Protein AF-A0A0X3P215-F1 (afdb_monomer_lite)

Sequence (211 aa):
NETCYVKKIEVGRPCSITKFSTGLVTEIKLFSVTDHKMLMQRDYSTFFAPDCVFPKPSGGGSVPEVSLPLSRFLKGLNEVNITFAANIDPSDYLLLLQTDHDTICEWDNTGLLYGNKQFCQLKFRKNNTEAWFKGHFEKGDKPRNNYKWLTTDDQLTSVSVDWMQTGNAPEDDICSRNVLEYVISPGKSKSGRLGSISAAFMLLFVLFPFC

Radius of gyration: 18.86 Å; chains: 1; bounding box: 48×56×43 Å

Secondary structure (DSSP, 8-state):
---EEETTEEEEEEEEEEEETTEEEEEEEES-STT-SEEEETTEEEE--GGG-PPPPPTT-B-GGGG--SEEE-TT--EEEEEEEEE-BTTB-EEEEE-SS-EEEEEETTEEEES-TTTS-EEEETTTTEEEEEEEEE--SSSEEEEEEEETT--EEEEEEESS--S--TTHHHHHHHHHHHHS-SS------------------------

Foldseek 3Di:
DCFDDDVNHTFFPNFDWDDDPQGIFTATQGPDLVVDQWDDDPLDIDGSQALNNHDDADQFAWDLLQQPPLEAEAAPDFKDKGKTKTFYDLVWKWKFKDKPPDTAWIATSVGTPDHDPVQRDWDADDVRRMTMHIGMDGHDPDQKIKIWMAMPVRHIRIRIYGHRGDDHRPCCVRNVVVVVVVVPDDDDDDDDDDDDDPPSPSPRRPPDDDD

Structure (mmCIF, N/CA/C/O backbone):
data_AF-A0A0X3P215-F1
#
_entry.id   AF-A0A0X3P215-F1
#
loop_
_atom_site.group_PDB
_atom_site.id
_atom_site.type_symbol
_atom_site.label_atom_id
_atom_site.label_alt_id
_atom_site.label_comp_id
_atom_site.label_asym_id
_atom_site.label_entity_id
_atom_site.label_seq_id
_atom_site.pdbx_PDB_ins_code
_atom_site.Cartn_x
_atom_site.Cartn_y
_atom_site.Cartn_z
_atom_site.occupancy
_atom_site.B_iso_or_equiv
_atom_site.auth_seq_id
_atom_site.auth_comp_id
_atom_site.auth_asym_id
_atom_site.auth_atom_id
_atom_site.pdbx_PDB_model_num
ATOM 1 N N . ASN A 1 1 ? -27.317 -10.934 -13.899 1.00 56.84 1 ASN A N 1
ATOM 2 C CA . ASN A 1 1 ? -26.326 -12.023 -13.992 1.00 56.84 1 ASN A CA 1
ATOM 3 C C . ASN A 1 1 ? -25.183 -11.721 -13.054 1.00 56.84 1 ASN A C 1
ATOM 5 O O . ASN A 1 1 ? -24.468 -10.758 -13.287 1.00 56.84 1 ASN A O 1
ATOM 9 N N . GLU A 1 2 ? -25.087 -12.497 -11.976 1.00 81.25 2 GLU A N 1
ATOM 10 C CA . GLU A 1 2 ? -24.109 -12.400 -10.880 1.00 81.25 2 GLU A CA 1
ATOM 11 C C . GLU A 1 2 ? -22.705 -12.816 -11.344 1.00 81.25 2 GLU A C 1
ATOM 13 O O . GLU A 1 2 ? -22.105 -13.754 -10.825 1.00 81.25 2 GLU A O 1
ATOM 18 N N . THR A 1 3 ? -22.201 -12.165 -12.387 1.00 82.69 3 THR A N 1
ATOM 19 C CA . THR A 1 3 ? -20.981 -12.562 -13.083 1.00 82.69 3 THR A CA 1
ATOM 20 C C . THR A 1 3 ? -19.960 -11.446 -13.053 1.00 82.69 3 THR A C 1
ATOM 22 O O . THR A 1 3 ? -20.236 -10.340 -13.514 1.00 82.69 3 THR A O 1
ATOM 25 N N . CYS A 1 4 ? -18.775 -11.754 -12.536 1.00 80.19 4 CYS A N 1
ATOM 26 C CA . CYS A 1 4 ? -17.640 -10.844 -12.524 1.00 80.19 4 CYS A CA 1
ATOM 27 C C . CYS A 1 4 ? -16.816 -11.031 -13.804 1.00 80.19 4 CYS A C 1
ATOM 29 O O . CYS A 1 4 ? -16.566 -12.161 -14.234 1.00 80.19 4 CYS A O 1
ATOM 31 N N . TYR A 1 5 ? -16.351 -9.919 -14.378 1.00 81.50 5 TYR A N 1
ATOM 32 C CA . TYR A 1 5 ? -15.499 -9.915 -15.564 1.00 81.50 5 TYR A CA 1
ATOM 33 C C . TYR A 1 5 ? -14.250 -9.061 -15.343 1.00 81.50 5 TYR A C 1
ATOM 35 O O . TYR A 1 5 ? -14.338 -7.959 -14.808 1.00 81.50 5 TYR A O 1
ATOM 43 N N . VAL A 1 6 ? -13.107 -9.522 -15.846 1.00 74.06 6 VAL A N 1
ATOM 44 C CA . VAL A 1 6 ? -11.863 -8.747 -15.947 1.00 74.06 6 VAL A CA 1
ATOM 45 C C . VAL A 1 6 ? -11.496 -8.650 -17.420 1.00 74.06 6 VAL A C 1
ATOM 47 O O . VAL A 1 6 ? -11.348 -9.666 -18.089 1.00 74.06 6 VAL A O 1
ATOM 50 N N . LYS A 1 7 ? -11.385 -7.431 -17.964 1.00 76.38 7 LYS A N 1
ATOM 51 C CA . LYS A 1 7 ? -11.101 -7.203 -19.399 1.00 76.38 7 LYS A CA 1
ATOM 52 C C . LYS A 1 7 ? -12.021 -8.019 -20.334 1.00 76.38 7 LYS A C 1
ATOM 54 O O . LYS A 1 7 ? -11.575 -8.540 -21.349 1.00 76.38 7 LYS A O 1
ATOM 59 N N . LYS A 1 8 ? -13.315 -8.103 -19.988 1.00 78.56 8 LYS A N 1
ATOM 60 C CA . LYS A 1 8 ? -14.365 -8.889 -20.682 1.00 78.56 8 LYS A CA 1
ATOM 61 C C . LYS A 1 8 ? -14.226 -10.417 -20.582 1.00 78.56 8 LYS A C 1
ATOM 63 O O . LYS A 1 8 ? -15.030 -11.124 -21.179 1.00 78.56 8 LYS A O 1
ATOM 68 N N . ILE A 1 9 ? -13.264 -10.927 -19.819 1.00 81.94 9 ILE A N 1
ATOM 69 C CA . ILE A 1 9 ? -13.127 -12.352 -19.508 1.00 81.94 9 ILE A CA 1
ATOM 70 C C . ILE A 1 9 ? -13.908 -12.632 -18.233 1.00 81.94 9 ILE A C 1
ATOM 72 O O . ILE A 1 9 ? -13.745 -11.922 -17.243 1.00 81.94 9 ILE A O 1
ATOM 76 N N . GLU A 1 10 ? -14.770 -13.640 -18.262 1.00 85.69 10 GLU A N 1
ATOM 77 C CA . GLU A 1 10 ? -15.495 -14.083 -17.077 1.00 85.69 10 GLU A CA 1
ATOM 78 C C . GLU A 1 10 ? -14.534 -14.721 -16.070 1.00 85.69 10 GLU A C 1
ATOM 80 O O . GLU A 1 10 ? -13.785 -15.628 -16.426 1.00 85.69 10 GLU A O 1
ATOM 85 N N . VAL A 1 11 ? -14.570 -14.261 -14.818 1.00 81.25 11 VAL A N 1
ATOM 86 C CA . VAL A 1 11 ? -13.650 -14.738 -13.770 1.00 81.25 11 VAL A CA 1
ATOM 87 C C . VAL A 1 11 ? -14.346 -15.470 -12.625 1.00 81.25 11 VAL A C 1
ATOM 89 O O . VAL A 1 11 ? -13.685 -16.205 -11.894 1.00 81.25 11 VAL A O 1
ATOM 92 N N . GLY A 1 12 ? -15.661 -15.307 -12.443 1.00 82.12 12 GLY A N 1
ATOM 93 C CA . GLY A 1 12 ? -16.355 -15.962 -11.333 1.00 82.12 12 GLY A CA 1
ATOM 94 C C . GLY A 1 12 ? -17.834 -15.620 -11.149 1.00 82.12 12 GLY A C 1
ATOM 95 O O . GLY A 1 12 ? -18.327 -14.625 -11.696 1.00 82.12 12 GLY A O 1
ATOM 96 N N . ARG A 1 13 ? -18.519 -16.465 -10.355 1.00 85.50 13 ARG A N 1
ATOM 97 C CA . ARG A 1 13 ? -19.939 -16.370 -9.944 1.00 85.50 13 ARG A CA 1
ATOM 98 C C . ARG A 1 13 ? -20.211 -17.107 -8.610 1.00 85.50 13 ARG A C 1
ATOM 100 O O . ARG A 1 13 ? -19.713 -18.226 -8.471 1.00 85.50 13 ARG A O 1
ATOM 107 N N . PRO A 1 14 ? -21.065 -16.589 -7.701 1.00 84.56 14 PRO A N 1
ATOM 108 C CA . PRO A 1 14 ? -21.744 -15.300 -7.796 1.00 84.56 14 PRO A CA 1
ATOM 109 C C . PRO A 1 14 ? -20.750 -14.147 -7.635 1.00 84.56 14 PRO A C 1
A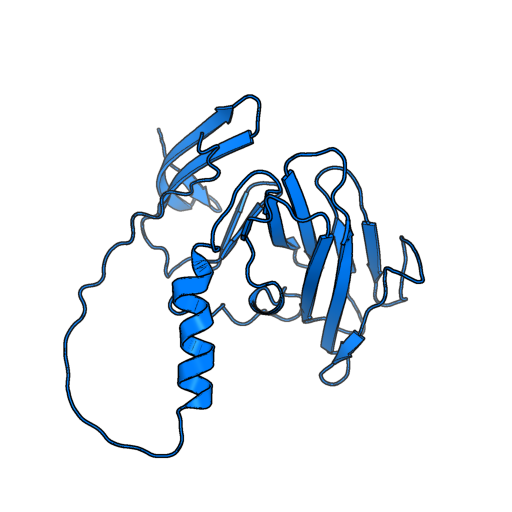TOM 111 O O . PRO A 1 14 ? -19.649 -14.324 -7.118 1.00 84.56 14 PRO A O 1
ATOM 114 N N . CYS A 1 15 ? -21.140 -12.990 -8.150 1.00 82.06 15 CYS A N 1
ATOM 115 C CA . CYS A 1 15 ? -20.440 -11.718 -8.055 1.00 82.06 15 CYS A CA 1
ATOM 116 C C . CYS A 1 15 ? -21.437 -10.733 -7.450 1.00 82.06 15 CYS A C 1
ATOM 118 O O . CYS A 1 15 ? -22.313 -10.224 -8.156 1.00 82.06 15 CYS A O 1
ATOM 120 N N . SER A 1 16 ? -21.363 -10.545 -6.136 1.00 82.25 16 SER A N 1
ATOM 121 C CA . SER A 1 16 ? -22.275 -9.688 -5.386 1.00 82.25 16 SER A CA 1
ATOM 122 C C . SER A 1 16 ? -21.483 -8.590 -4.684 1.00 82.25 16 SER A C 1
ATOM 124 O O . SER A 1 16 ? -20.393 -8.807 -4.160 1.00 82.25 16 SER A O 1
ATOM 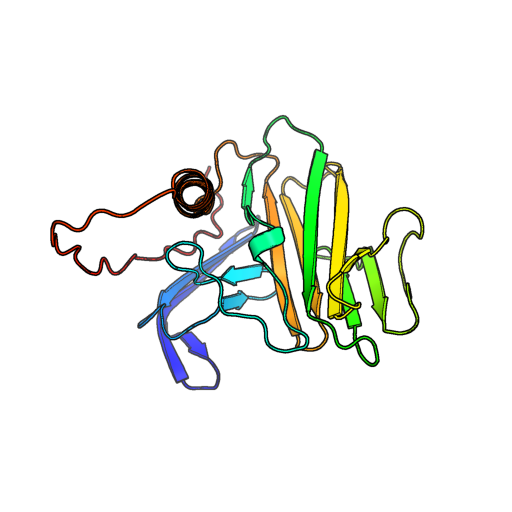126 N N . ILE A 1 17 ? -22.007 -7.368 -4.725 1.00 76.31 17 ILE A N 1
ATOM 127 C CA . ILE A 1 17 ? -21.430 -6.230 -4.015 1.00 76.31 17 ILE A CA 1
ATOM 128 C C . ILE A 1 17 ? -22.535 -5.645 -3.152 1.00 76.31 17 ILE A C 1
ATOM 130 O O . ILE A 1 17 ? -23.466 -5.021 -3.663 1.00 76.31 17 ILE A O 1
ATOM 134 N N . THR A 1 18 ? -22.418 -5.834 -1.844 1.00 79.25 18 THR A N 1
ATOM 135 C CA . THR A 1 18 ? -23.389 -5.342 -0.871 1.00 79.25 18 THR A CA 1
ATOM 136 C C . THR A 1 18 ? -22.802 -4.157 -0.122 1.00 79.25 18 THR A C 1
ATOM 138 O O . THR A 1 18 ? -21.729 -4.248 0.471 1.00 79.25 18 THR A O 1
ATOM 141 N N . LYS A 1 19 ? -23.497 -3.018 -0.160 1.00 70.31 19 LYS A N 1
ATOM 142 C CA . LYS A 1 19 ? -23.119 -1.821 0.599 1.00 70.31 19 LYS A CA 1
ATOM 143 C C . LYS A 1 19 ? -23.807 -1.829 1.957 1.00 70.31 19 LYS A C 1
ATOM 145 O O . LYS A 1 19 ? -25.014 -2.038 2.031 1.00 70.31 19 LYS A O 1
ATOM 150 N N . PHE A 1 20 ? -23.050 -1.512 2.996 1.00 70.69 20 PHE A N 1
ATOM 151 C CA . PHE A 1 20 ? -23.537 -1.293 4.352 1.00 70.69 20 PHE A CA 1
ATOM 152 C C . PHE A 1 20 ? -23.141 0.111 4.814 1.00 70.69 20 PHE A C 1
ATOM 154 O O . PHE A 1 20 ? -22.313 0.773 4.190 1.00 70.69 20 PHE A O 1
ATOM 161 N N . SER A 1 21 ? -23.712 0.578 5.924 1.00 59.31 21 SER A N 1
ATOM 162 C CA . SER A 1 21 ? -23.383 1.893 6.496 1.00 59.31 21 SER A CA 1
ATOM 163 C C . SER A 1 21 ? -21.902 2.040 6.870 1.00 59.31 21 SER A C 1
ATOM 165 O O . SER A 1 21 ? -21.388 3.152 6.900 1.00 59.31 21 SER A O 1
ATOM 167 N N . THR A 1 22 ? -21.214 0.926 7.132 1.00 57.69 22 THR A N 1
ATOM 168 C CA . THR A 1 22 ? -19.823 0.882 7.604 1.00 57.69 22 THR A CA 1
ATOM 169 C C . THR A 1 22 ? -18.832 0.340 6.573 1.00 57.69 22 THR A C 1
ATOM 171 O O . THR A 1 22 ? -17.655 0.181 6.897 1.00 57.69 22 THR A O 1
ATOM 174 N N . GLY A 1 23 ? -19.274 0.030 5.348 1.00 62.16 23 GLY A N 1
ATOM 175 C CA . GLY A 1 23 ? -18.383 -0.528 4.333 1.00 62.16 23 GLY A CA 1
ATOM 176 C C . GLY A 1 23 ? -19.084 -1.215 3.166 1.00 62.16 23 GLY A C 1
ATOM 177 O O . GLY A 1 23 ? -20.253 -0.974 2.864 1.00 62.16 23 GLY A O 1
ATOM 178 N N . LEU A 1 24 ? -18.338 -2.074 2.480 1.00 66.69 24 LEU A N 1
ATOM 179 C CA . LEU A 1 24 ? -18.773 -2.768 1.275 1.00 66.69 24 LEU A CA 1
ATOM 180 C C . LEU A 1 24 ? -18.276 -4.209 1.338 1.00 66.69 24 LEU A C 1
ATOM 182 O O . LEU A 1 24 ? -17.078 -4.421 1.442 1.00 66.69 24 LEU A O 1
ATOM 186 N N . VAL A 1 25 ? -19.181 -5.180 1.246 1.00 71.00 25 VAL A N 1
ATOM 187 C CA . VAL A 1 25 ? -18.841 -6.600 1.105 1.00 71.00 25 VAL A CA 1
ATOM 188 C C . VAL A 1 25 ? -18.857 -6.939 -0.375 1.00 71.00 25 VAL A C 1
ATOM 190 O O . VAL A 1 25 ? -19.857 -6.695 -1.050 1.00 71.00 25 VAL A O 1
ATOM 193 N N . THR A 1 26 ? -17.755 -7.487 -0.881 1.00 72.19 26 THR A N 1
ATOM 194 C CA . THR A 1 26 ? -17.697 -8.055 -2.233 1.00 72.19 26 THR A CA 1
ATOM 195 C C . THR A 1 26 ? -17.604 -9.563 -2.104 1.00 72.19 26 THR A C 1
ATOM 197 O O . THR A 1 26 ? -16.601 -10.069 -1.621 1.00 72.19 26 THR A O 1
ATOM 200 N N . GLU A 1 27 ? -18.624 -10.281 -2.546 1.00 76.81 27 GLU A N 1
ATOM 201 C CA . GLU A 1 27 ? -18.593 -11.733 -2.632 1.00 76.81 27 GLU A CA 1
ATOM 202 C C . GLU A 1 27 ? -18.304 -12.130 -4.077 1.00 76.81 27 GLU A C 1
ATOM 204 O O . GLU A 1 27 ? -19.057 -11.802 -4.997 1.00 76.81 27 GLU A O 1
ATOM 209 N N . ILE A 1 28 ? -17.192 -12.830 -4.280 1.00 77.81 28 ILE A N 1
ATOM 210 C CA . ILE A 1 28 ? -16.828 -13.391 -5.573 1.00 77.81 28 ILE A CA 1
ATOM 211 C C . ILE A 1 28 ? -16.314 -14.809 -5.380 1.00 77.81 28 ILE A C 1
ATOM 213 O O . ILE A 1 28 ? -15.350 -15.041 -4.655 1.00 77.81 28 ILE A O 1
ATOM 217 N N . LYS A 1 29 ? -16.917 -15.767 -6.083 1.00 82.06 29 LYS A N 1
ATOM 218 C CA . LYS A 1 29 ? -16.331 -17.101 -6.234 1.00 82.06 29 LYS A CA 1
ATOM 219 C C . LYS A 1 29 ? -15.616 -17.180 -7.576 1.00 82.06 29 LYS A C 1
ATOM 221 O O . LYS A 1 29 ? -16.249 -17.343 -8.620 1.00 82.06 29 LYS A O 1
ATOM 226 N N . LEU A 1 30 ? -14.295 -17.033 -7.528 1.00 79.38 30 LEU A N 1
ATOM 227 C CA . LEU A 1 30 ? -13.423 -17.154 -8.693 1.00 79.38 30 LEU A CA 1
ATOM 228 C C . LEU A 1 30 ? -13.415 -18.591 -9.224 1.00 79.38 30 LEU A C 1
ATOM 230 O O . LEU A 1 30 ? -13.445 -19.548 -8.450 1.00 79.38 30 LEU A O 1
ATOM 234 N N . PHE A 1 31 ? -13.348 -18.741 -10.546 1.00 80.06 31 PHE A N 1
ATOM 235 C CA . PHE A 1 31 ? -13.193 -20.051 -11.184 1.00 80.06 31 PHE A CA 1
ATOM 236 C C . PHE A 1 31 ? -11.807 -20.651 -10.954 1.00 80.06 31 PHE A C 1
ATOM 238 O O . PHE A 1 31 ? -11.678 -21.866 -10.828 1.00 80.06 31 PHE A O 1
ATOM 245 N N . SER A 1 32 ? -10.787 -19.798 -10.870 1.00 77.62 32 SER A N 1
ATOM 246 C CA . SER A 1 32 ? -9.406 -20.176 -10.596 1.00 77.62 32 SER A CA 1
ATOM 247 C C . SER A 1 32 ? -8.713 -19.033 -9.866 1.00 77.62 32 SER A C 1
ATOM 249 O O . SER A 1 32 ? -8.747 -17.894 -10.319 1.00 77.62 32 SER A O 1
ATOM 251 N N . VAL A 1 33 ? -8.098 -19.321 -8.721 1.00 70.94 33 VAL A N 1
ATOM 252 C CA . VAL A 1 33 ? -7.287 -18.337 -7.983 1.00 70.94 33 VAL A CA 1
ATOM 253 C C . VAL A 1 33 ? -5.837 -18.320 -8.461 1.00 70.94 33 VAL A C 1
ATOM 255 O O . VAL A 1 33 ? -5.165 -17.307 -8.324 1.00 70.94 33 VAL A O 1
ATOM 258 N N . THR A 1 34 ? -5.358 -19.414 -9.060 1.00 70.75 34 THR A N 1
ATOM 259 C CA . THR A 1 34 ? -3.968 -19.553 -9.526 1.00 70.75 34 THR A CA 1
ATOM 260 C C . THR A 1 34 ? -3.684 -18.763 -10.798 1.00 70.75 34 THR A C 1
ATOM 262 O O . THR A 1 34 ? -2.535 -18.421 -11.060 1.00 70.75 34 THR A O 1
ATOM 265 N N . ASP A 1 35 ? -4.721 -18.433 -11.569 1.00 72.12 35 ASP A N 1
ATOM 266 C CA . ASP A 1 35 ? -4.596 -17.647 -12.804 1.00 72.12 35 ASP A CA 1
ATOM 267 C C . ASP A 1 35 ? -4.619 -16.132 -12.543 1.00 72.12 35 ASP A C 1
ATOM 269 O O . ASP A 1 35 ? -4.603 -15.313 -13.469 1.00 72.12 35 ASP A O 1
ATOM 273 N N . HIS A 1 36 ? -4.679 -15.733 -11.272 1.00 75.38 36 HIS A N 1
ATOM 274 C CA . HIS A 1 36 ? -4.833 -14.352 -10.850 1.00 75.38 36 HIS A CA 1
ATOM 275 C C . HIS A 1 36 ? -3.774 -13.989 -9.812 1.00 75.38 36 HIS A C 1
ATOM 277 O O . HIS A 1 36 ? -3.491 -14.746 -8.895 1.00 75.38 36 HIS A O 1
ATOM 283 N N . LYS A 1 37 ? -3.176 -12.802 -9.955 1.00 78.31 37 LYS A N 1
ATOM 284 C CA . LYS A 1 37 ? -2.166 -12.296 -9.008 1.00 78.31 37 LYS A CA 1
ATOM 285 C C . LYS A 1 37 ? -2.807 -11.578 -7.827 1.00 78.31 37 LYS A C 1
ATOM 287 O O . LYS A 1 37 ? -2.417 -11.768 -6.679 1.00 78.31 37 LYS A O 1
ATOM 292 N N . MET A 1 38 ? -3.788 -10.733 -8.129 1.00 80.75 38 MET A N 1
ATOM 293 C CA . MET A 1 38 ? -4.502 -9.938 -7.145 1.00 80.75 38 MET A CA 1
ATOM 294 C C . MET A 1 38 ? -5.914 -9.615 -7.626 1.00 80.75 38 MET A C 1
ATOM 296 O O . MET A 1 38 ? -6.169 -9.529 -8.830 1.00 80.75 38 MET A O 1
ATOM 300 N N . LEU A 1 39 ? -6.802 -9.386 -6.670 1.00 79.69 39 LEU A N 1
ATOM 301 C CA . LEU A 1 39 ? -8.047 -8.663 -6.849 1.00 79.69 39 LEU A CA 1
ATOM 302 C C . LEU A 1 39 ? -7.826 -7.231 -6.368 1.00 79.69 39 LEU A C 1
ATOM 304 O O . LEU A 1 39 ? -7.444 -7.015 -5.221 1.00 79.69 39 LEU A O 1
ATOM 308 N N . MET A 1 40 ? -8.079 -6.261 -7.238 1.00 78.06 40 MET A N 1
ATOM 309 C CA . MET A 1 40 ? -8.063 -4.848 -6.880 1.00 78.06 40 MET A CA 1
ATOM 310 C C . MET A 1 40 ? -9.487 -4.313 -6.970 1.00 78.06 40 MET A C 1
ATOM 312 O O . MET A 1 40 ? -10.115 -4.395 -8.026 1.00 78.06 40 MET A O 1
ATOM 316 N N . GLN A 1 41 ? -9.998 -3.783 -5.863 1.00 76.06 41 GLN A N 1
ATOM 317 C CA . GLN A 1 41 ? -11.345 -3.239 -5.767 1.00 76.06 41 GLN A CA 1
ATOM 318 C C . GLN A 1 41 ? -11.298 -1.883 -5.066 1.00 76.06 41 GLN A C 1
ATOM 320 O O . GLN A 1 41 ? -11.246 -1.805 -3.839 1.00 76.06 41 GLN A O 1
ATOM 325 N N . ARG A 1 42 ? -11.374 -0.808 -5.862 1.00 77.50 42 ARG A N 1
ATOM 326 C CA . ARG A 1 42 ? -11.244 0.584 -5.399 1.00 77.50 42 ARG A CA 1
ATOM 327 C C . ARG A 1 42 ? -9.979 0.775 -4.556 1.00 77.50 42 ARG A C 1
ATOM 329 O O . ARG A 1 42 ? -8.885 0.753 -5.097 1.00 77.50 42 ARG A O 1
ATOM 336 N N . ASP A 1 43 ? -10.157 0.935 -3.251 1.00 78.62 43 ASP A N 1
ATOM 337 C CA . ASP A 1 43 ? -9.125 1.259 -2.274 1.00 78.62 43 ASP A CA 1
ATOM 338 C C . ASP A 1 43 ? -8.466 0.016 -1.662 1.00 78.62 43 ASP A C 1
ATOM 340 O O . ASP A 1 43 ? -7.530 0.137 -0.872 1.00 78.62 43 ASP A O 1
ATOM 344 N N . TYR A 1 44 ? -8.939 -1.178 -2.023 1.00 83.50 44 TYR A N 1
ATOM 345 C CA . TYR A 1 44 ? -8.491 -2.440 -1.453 1.00 83.50 44 TYR A CA 1
ATOM 346 C C . TYR A 1 44 ? -7.800 -3.310 -2.496 1.00 83.50 44 TYR A C 1
ATOM 348 O O . TYR A 1 44 ? -8.226 -3.422 -3.648 1.00 83.50 44 TYR A O 1
ATOM 356 N N . SER A 1 45 ? -6.757 -3.985 -2.039 1.00 86.50 45 SER A N 1
ATOM 357 C CA . SER A 1 45 ? -6.045 -5.034 -2.753 1.00 86.50 45 SER A CA 1
ATOM 358 C C . SER A 1 45 ? -6.163 -6.338 -1.974 1.00 86.50 45 SER A C 1
ATOM 360 O O . SER A 1 45 ? -6.127 -6.360 -0.743 1.00 86.50 45 SER A O 1
ATOM 362 N N . THR A 1 46 ? -6.297 -7.449 -2.684 1.00 83.56 46 THR A N 1
ATOM 363 C CA . THR A 1 46 ? -6.065 -8.766 -2.106 1.00 83.56 46 THR A CA 1
ATOM 364 C C . THR A 1 46 ? -5.232 -9.609 -3.034 1.00 83.56 46 THR A C 1
ATOM 366 O O . THR A 1 46 ? -5.575 -9.806 -4.196 1.00 83.56 46 THR A O 1
ATOM 369 N N . PHE A 1 47 ? -4.143 -10.131 -2.491 1.00 83.75 47 PHE A N 1
ATOM 370 C CA . PHE A 1 47 ? -3.196 -10.954 -3.214 1.00 83.75 47 PHE A CA 1
ATOM 371 C C . PHE A 1 47 ? -3.578 -12.426 -3.109 1.00 83.75 47 PHE A C 1
ATOM 373 O O . PHE A 1 47 ? -3.895 -12.927 -2.030 1.00 83.75 47 PHE A O 1
ATOM 380 N N . PHE A 1 48 ? -3.508 -13.128 -4.235 1.00 82.81 48 PHE A N 1
ATOM 381 C CA . PHE A 1 48 ? -3.625 -14.581 -4.274 1.00 82.81 48 PHE A CA 1
ATOM 382 C C . PHE A 1 48 ? -2.216 -15.168 -4.172 1.00 82.81 48 PHE A C 1
ATOM 384 O O . PHE A 1 48 ? -1.541 -15.380 -5.177 1.00 82.81 48 PHE A O 1
ATOM 391 N N . ALA A 1 49 ? -1.754 -15.367 -2.938 1.00 82.50 49 ALA A N 1
ATOM 392 C CA . ALA A 1 49 ? -0.406 -15.839 -2.627 1.00 82.50 49 ALA A CA 1
ATOM 393 C C . ALA A 1 49 ? -0.471 -17.189 -1.884 1.00 82.50 49 ALA A C 1
ATOM 395 O O . ALA A 1 49 ? -0.404 -17.211 -0.651 1.00 82.50 49 ALA A O 1
ATOM 396 N N . PRO A 1 50 ? -0.655 -18.321 -2.596 1.00 79.19 50 PRO A N 1
ATOM 397 C CA . PRO A 1 50 ? -0.603 -19.639 -1.968 1.00 79.19 50 PRO A CA 1
ATOM 398 C C . PRO A 1 50 ? 0.766 -19.843 -1.317 1.00 79.19 50 PRO A C 1
ATOM 400 O O . PRO A 1 50 ? 1.787 -19.414 -1.860 1.00 79.19 50 PRO A O 1
ATOM 403 N N . ASP A 1 51 ? 0.769 -20.435 -0.122 1.00 79.75 51 ASP A N 1
ATOM 404 C CA . ASP A 1 51 ? 1.966 -20.599 0.711 1.00 79.75 51 ASP A CA 1
ATOM 405 C C . ASP A 1 51 ? 2.747 -19.289 0.892 1.00 79.75 51 ASP A C 1
ATOM 407 O O . ASP A 1 51 ? 3.967 -19.294 1.005 1.00 79.75 51 ASP A O 1
ATOM 411 N N . CYS A 1 52 ? 2.059 -18.143 0.859 1.00 81.81 52 CYS A N 1
ATOM 412 C CA . CYS A 1 52 ? 2.638 -16.804 0.967 1.00 81.81 52 CYS A CA 1
ATOM 413 C C . CYS A 1 52 ? 3.793 -16.525 -0.000 1.00 81.81 52 CYS A C 1
ATOM 415 O O . CYS A 1 52 ? 4.676 -15.712 0.278 1.00 81.81 52 CYS A O 1
ATOM 417 N N . VAL A 1 53 ? 3.764 -17.181 -1.160 1.00 83.88 53 VAL A N 1
ATOM 418 C CA . VAL A 1 53 ? 4.640 -16.878 -2.284 1.00 83.88 53 VAL A CA 1
ATOM 419 C C . VAL A 1 53 ? 3.913 -15.889 -3.177 1.00 83.88 53 VAL A C 1
ATOM 421 O O . VAL A 1 53 ? 2.980 -16.239 -3.902 1.00 83.88 53 VAL A O 1
ATOM 424 N N . PHE A 1 54 ? 4.340 -14.635 -3.125 1.00 83.50 54 PHE A N 1
ATOM 425 C CA . PHE A 1 54 ? 3.760 -13.599 -3.961 1.00 83.50 54 PHE A CA 1
ATOM 426 C C . PHE A 1 54 ? 4.420 -13.621 -5.343 1.00 83.50 54 PHE A C 1
ATOM 428 O O . PHE A 1 54 ? 5.601 -13.964 -5.493 1.00 83.50 54 PHE A O 1
ATOM 435 N N . PRO A 1 55 ? 3.660 -13.289 -6.396 1.00 73.44 55 PRO A N 1
ATOM 436 C CA . PRO A 1 55 ? 4.213 -13.205 -7.734 1.00 73.44 55 PRO A CA 1
ATOM 437 C C . PRO A 1 55 ? 5.302 -12.133 -7.764 1.00 73.44 55 PRO A C 1
ATOM 439 O O . PRO A 1 55 ? 5.081 -11.013 -7.310 1.00 73.44 55 PRO A O 1
ATOM 442 N N . LYS A 1 56 ? 6.462 -12.466 -8.346 1.00 72.44 56 LYS A N 1
ATOM 443 C CA . LYS A 1 56 ? 7.567 -11.509 -8.467 1.00 72.44 56 LYS A CA 1
ATOM 444 C C . LYS A 1 56 ? 7.068 -10.216 -9.125 1.00 72.44 56 LYS A C 1
ATOM 446 O O . LYS A 1 56 ? 6.452 -10.303 -10.199 1.00 72.44 56 LYS A O 1
ATOM 451 N N . PRO A 1 57 ? 7.349 -9.047 -8.531 1.00 68.38 57 PRO A N 1
ATOM 452 C CA . PRO A 1 57 ? 6.960 -7.788 -9.136 1.00 68.38 57 PRO A CA 1
ATOM 453 C C . PRO A 1 57 ? 7.736 -7.613 -10.445 1.00 68.38 57 PRO A C 1
ATOM 455 O O . PRO A 1 57 ? 8.933 -7.911 -10.509 1.00 68.38 57 PRO A O 1
ATOM 458 N N . SER A 1 58 ? 7.068 -7.139 -11.497 1.00 67.06 58 SER A N 1
ATOM 459 C CA . SER A 1 58 ? 7.758 -6.542 -12.647 1.00 67.06 58 SER A CA 1
ATOM 460 C C . SER A 1 58 ? 8.560 -5.313 -12.186 1.00 67.06 58 SER A C 1
ATOM 462 O O . SER A 1 58 ? 8.398 -4.857 -11.050 1.00 67.06 58 SER A O 1
ATOM 464 N N . GLY A 1 59 ? 9.446 -4.770 -13.030 1.00 66.00 59 GLY A N 1
ATOM 465 C CA . GLY A 1 59 ? 9.988 -3.429 -12.762 1.00 66.00 59 GLY A CA 1
ATOM 466 C C . GLY A 1 59 ? 8.821 -2.456 -12.566 1.00 66.00 59 GLY A C 1
ATOM 467 O O . GLY A 1 59 ? 7.873 -2.548 -13.334 1.00 66.00 59 GLY A O 1
ATOM 468 N N . GLY A 1 60 ? 8.842 -1.646 -11.501 1.00 72.62 60 GLY A N 1
ATOM 469 C CA . GLY A 1 60 ? 7.718 -0.778 -11.114 1.00 72.62 60 GLY A CA 1
ATOM 470 C C . GLY A 1 60 ? 6.679 -1.408 -10.170 1.00 72.62 60 GLY A C 1
ATOM 471 O O . GLY A 1 60 ? 5.787 -0.709 -9.690 1.00 72.62 60 GLY A O 1
ATOM 472 N N . GLY A 1 61 ? 6.763 -2.711 -9.871 1.00 84.06 61 GLY A N 1
ATOM 473 C CA . GLY A 1 61 ? 5.763 -3.416 -9.060 1.00 84.06 61 GLY A CA 1
ATOM 474 C C . GLY A 1 61 ? 5.923 -3.254 -7.543 1.00 84.06 61 GLY A C 1
ATOM 475 O O . GLY A 1 61 ? 7.031 -3.072 -7.028 1.00 84.06 61 GLY A O 1
ATOM 476 N N . SER A 1 62 ? 4.8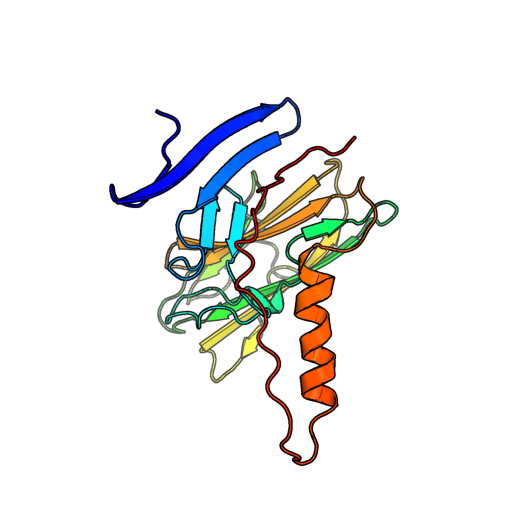13 -3.375 -6.808 1.00 88.81 62 SER A N 1
ATOM 477 C CA . SER A 1 62 ? 4.819 -3.360 -5.340 1.00 88.81 62 SER A CA 1
ATOM 478 C C . SER A 1 62 ? 5.373 -4.668 -4.753 1.00 88.81 62 SER A C 1
ATOM 480 O O . SER A 1 62 ? 5.305 -5.722 -5.382 1.00 88.81 62 SER A O 1
ATOM 482 N N . VAL A 1 63 ? 5.931 -4.604 -3.539 1.00 91.75 63 VAL A N 1
ATOM 483 C CA . VAL A 1 63 ? 6.452 -5.764 -2.786 1.00 91.75 63 VAL A CA 1
ATOM 484 C C . VAL A 1 63 ? 5.558 -5.992 -1.554 1.00 91.75 63 VAL A C 1
ATOM 486 O O . VAL A 1 63 ? 5.896 -5.555 -0.453 1.00 91.75 63 VAL A O 1
ATOM 489 N N . PRO A 1 64 ? 4.360 -6.580 -1.712 1.00 90.50 64 PRO A N 1
ATOM 490 C CA . PRO A 1 64 ? 3.372 -6.709 -0.634 1.00 90.50 64 PRO A CA 1
ATOM 491 C C . PRO A 1 64 ? 3.849 -7.540 0.566 1.00 90.50 64 PRO A C 1
ATOM 493 O O . PRO A 1 64 ? 3.366 -7.334 1.678 1.00 90.50 64 PRO A O 1
ATOM 496 N N . GLU A 1 65 ? 4.821 -8.435 0.379 1.00 91.12 65 GLU A N 1
ATOM 497 C CA . GLU A 1 65 ? 5.365 -9.306 1.428 1.00 91.12 65 GLU A CA 1
ATOM 498 C C . GLU A 1 65 ? 5.913 -8.515 2.612 1.00 91.12 65 GLU A C 1
ATOM 500 O O . GLU A 1 65 ? 5.815 -8.945 3.759 1.00 91.12 65 GLU A O 1
ATOM 505 N N . VAL A 1 66 ? 6.474 -7.332 2.349 1.00 92.31 66 VAL A N 1
ATOM 506 C CA . VAL A 1 66 ? 7.064 -6.489 3.397 1.00 92.31 66 VAL A CA 1
ATOM 507 C C . VAL A 1 66 ? 6.010 -5.796 4.260 1.00 92.31 66 VAL A C 1
ATOM 509 O O . VAL A 1 66 ? 6.334 -5.287 5.334 1.00 92.31 66 VAL A O 1
ATOM 512 N N . SER A 1 67 ? 4.767 -5.749 3.780 1.00 94.12 67 SER A N 1
ATOM 513 C CA . SER A 1 67 ? 3.638 -5.092 4.434 1.00 94.12 67 SER A CA 1
ATOM 514 C C . SER A 1 67 ? 2.822 -6.043 5.300 1.00 94.12 67 SER A C 1
ATOM 516 O O . SER A 1 67 ? 1.948 -5.573 6.034 1.00 94.12 67 SER A O 1
ATOM 518 N N . LEU A 1 68 ? 3.120 -7.346 5.252 1.00 92.31 68 LEU A N 1
ATOM 519 C CA . LEU A 1 68 ? 2.414 -8.358 6.025 1.00 92.31 68 LEU A CA 1
ATOM 520 C C . LEU A 1 68 ? 2.475 -8.081 7.544 1.00 92.31 68 LEU A C 1
ATOM 522 O O . LEU A 1 68 ? 3.514 -7.644 8.051 1.00 92.31 68 LEU A O 1
ATOM 526 N N . PRO A 1 69 ? 1.381 -8.350 8.278 1.00 92.88 69 PRO A N 1
ATOM 527 C CA . PRO A 1 69 ? 0.053 -8.677 7.753 1.00 92.88 69 PRO A CA 1
ATOM 528 C C . PRO A 1 69 ? -0.633 -7.454 7.109 1.00 92.88 69 PRO A C 1
ATOM 530 O O . PRO A 1 69 ? -0.497 -6.317 7.580 1.00 92.88 69 PRO A O 1
ATOM 533 N N . LEU A 1 70 ? -1.358 -7.697 6.013 1.00 91.81 70 LEU A N 1
ATOM 534 C CA . LEU A 1 70 ? -2.130 -6.705 5.260 1.00 91.81 70 LEU A CA 1
ATOM 535 C C . LEU A 1 70 ? -3.448 -6.351 5.960 1.00 91.81 70 LEU A C 1
ATOM 537 O O . LEU A 1 70 ? -3.950 -5.247 5.765 1.00 91.81 70 LEU A O 1
ATOM 541 N N . SER A 1 71 ? -3.988 -7.240 6.794 1.00 91.50 71 SER A N 1
ATOM 542 C CA . SER A 1 71 ? -5.097 -6.933 7.708 1.00 91.50 71 SER A CA 1
ATOM 543 C C . SER A 1 71 ? -4.613 -6.930 9.153 1.00 91.50 71 SER A C 1
ATOM 545 O O . SER A 1 71 ? -3.885 -7.822 9.564 1.00 91.50 71 SER A O 1
ATOM 547 N N . ARG A 1 72 ? -4.989 -5.928 9.951 1.00 93.25 72 ARG A N 1
ATOM 548 C CA . ARG A 1 72 ? -4.493 -5.775 11.329 1.00 93.25 72 ARG A CA 1
ATOM 549 C C . ARG A 1 72 ? -5.631 -5.473 12.284 1.00 93.25 72 ARG A C 1
ATOM 551 O O . ARG A 1 72 ? -6.342 -4.492 12.091 1.00 93.25 72 ARG A O 1
ATOM 558 N N . PHE A 1 73 ? -5.767 -6.284 13.327 1.00 94.12 73 PHE A N 1
ATOM 559 C CA . PHE A 1 73 ? -6.825 -6.166 14.330 1.00 94.12 73 PHE A CA 1
ATOM 560 C C . PHE A 1 73 ? -6.218 -5.712 15.658 1.00 94.12 73 PHE A C 1
ATOM 562 O O . PHE A 1 73 ? -5.572 -6.483 16.363 1.00 94.12 73 PHE A O 1
ATOM 569 N N . LEU A 1 74 ? -6.368 -4.425 15.966 1.00 95.00 74 LEU A N 1
ATOM 570 C CA . LEU A 1 74 ? -5.577 -3.726 16.981 1.00 95.00 74 LEU A CA 1
ATOM 571 C C . LEU A 1 74 ? -6.438 -3.156 18.117 1.00 95.00 74 LEU A C 1
ATOM 573 O O . LEU A 1 74 ? -6.108 -2.115 18.687 1.00 95.00 74 LEU A O 1
ATOM 577 N N . LYS A 1 75 ? -7.558 -3.806 18.462 1.00 94.56 75 LYS A N 1
ATOM 578 C CA . LYS A 1 75 ? -8.407 -3.367 19.581 1.00 94.56 75 LYS A CA 1
ATOM 579 C C . LYS A 1 75 ? -7.597 -3.196 20.867 1.00 94.56 75 LYS A C 1
ATOM 581 O O . LYS A 1 75 ? -6.965 -4.131 21.348 1.00 94.56 75 LYS A O 1
ATOM 586 N N . GLY A 1 76 ? -7.683 -1.999 21.445 1.00 93.94 76 GLY A N 1
ATOM 587 C CA . GLY A 1 76 ? -6.968 -1.620 22.669 1.00 93.94 76 GLY A CA 1
ATOM 588 C C . GLY A 1 76 ? -5.584 -1.007 22.434 1.00 93.94 76 GLY A C 1
ATOM 589 O O . GLY A 1 76 ? -4.989 -0.513 23.387 1.00 93.94 76 GLY A O 1
ATOM 590 N N . LEU A 1 77 ? -5.095 -0.991 21.192 1.00 95.81 77 LEU A N 1
ATOM 591 C CA . LEU A 1 77 ? -3.879 -0.284 20.797 1.00 95.81 77 LEU A CA 1
ATOM 592 C C . LEU A 1 77 ? -4.228 1.049 20.125 1.00 95.81 77 LEU A C 1
ATOM 594 O O . LEU A 1 77 ? -5.337 1.236 19.618 1.00 95.81 77 LEU A O 1
ATOM 598 N N . ASN A 1 78 ? -3.253 1.959 20.110 1.00 95.69 78 ASN A N 1
ATOM 599 C CA . ASN A 1 78 ? -3.398 3.305 19.549 1.00 95.69 78 ASN A CA 1
ATOM 600 C C . ASN A 1 78 ? -2.353 3.630 18.476 1.00 95.69 78 ASN A C 1
ATOM 602 O O . ASN A 1 78 ? -2.323 4.749 17.983 1.00 95.69 78 ASN A O 1
ATOM 606 N N . GLU A 1 79 ? -1.490 2.683 18.121 1.00 96.69 79 GLU A N 1
ATOM 607 C CA . GLU A 1 79 ? -0.427 2.902 17.146 1.00 96.69 79 GLU A CA 1
ATOM 608 C C . GLU A 1 79 ? -0.148 1.637 16.335 1.00 96.69 79 GLU A C 1
ATOM 610 O O . GLU A 1 79 ? -0.399 0.514 16.781 1.00 96.69 79 GLU A O 1
ATOM 615 N N . VAL A 1 80 ? 0.366 1.822 15.121 1.00 96.69 80 VAL A N 1
ATOM 616 C CA . VAL A 1 80 ? 0.750 0.739 14.218 1.00 96.69 80 VAL A CA 1
ATOM 617 C C . VAL A 1 80 ? 1.927 1.154 13.339 1.00 96.69 80 VAL A C 1
ATOM 619 O O . VAL A 1 80 ? 1.967 2.249 12.787 1.00 96.69 80 VAL A O 1
ATOM 622 N N . ASN A 1 81 ? 2.892 0.251 13.163 1.00 97.50 81 ASN A N 1
ATOM 623 C CA . ASN A 1 81 ? 4.009 0.453 12.240 1.00 97.50 81 ASN A CA 1
ATOM 624 C C . ASN A 1 81 ? 3.761 -0.301 10.938 1.00 97.50 81 ASN A C 1
ATOM 626 O O . ASN A 1 81 ? 3.665 -1.527 10.963 1.00 97.50 81 ASN A O 1
ATOM 630 N N . ILE A 1 82 ? 3.715 0.387 9.802 1.00 97.56 82 ILE A N 1
ATOM 631 C CA . ILE A 1 82 ? 3.494 -0.236 8.490 1.00 97.56 82 ILE A CA 1
ATOM 632 C C . ILE A 1 82 ? 4.723 -0.001 7.617 1.00 97.56 82 ILE A C 1
ATOM 634 O O . ILE A 1 82 ? 5.239 1.114 7.538 1.00 97.56 82 ILE A O 1
ATOM 638 N N . THR A 1 83 ? 5.200 -1.064 6.976 1.00 98.06 83 THR A N 1
ATOM 639 C CA . THR A 1 83 ? 6.282 -0.984 5.992 1.00 98.06 83 THR A CA 1
ATOM 640 C C . THR A 1 83 ? 5.691 -1.214 4.614 1.00 98.06 83 THR A C 1
ATOM 642 O O . THR A 1 83 ? 4.878 -2.116 4.442 1.00 98.06 83 THR A O 1
ATOM 645 N N . PHE A 1 84 ? 6.107 -0.418 3.641 1.00 97.06 84 PHE A N 1
ATOM 646 C CA . PHE A 1 84 ? 5.785 -0.599 2.233 1.00 97.06 84 PHE A CA 1
ATOM 647 C C . PHE A 1 84 ? 7.078 -0.643 1.430 1.00 97.06 84 PHE A C 1
ATOM 649 O O . PHE A 1 84 ? 8.072 -0.019 1.813 1.00 97.06 84 PHE A O 1
ATOM 656 N N . ALA A 1 85 ? 7.076 -1.379 0.323 1.00 95.25 85 ALA A N 1
ATOM 657 C CA . ALA A 1 85 ? 8.179 -1.339 -0.620 1.00 95.25 85 ALA A CA 1
ATOM 658 C C . ALA A 1 85 ? 7.706 -1.547 -2.059 1.00 95.25 85 ALA A C 1
ATOM 660 O O . ALA A 1 85 ? 6.636 -2.105 -2.314 1.00 95.25 85 ALA A O 1
ATOM 661 N N . ALA A 1 86 ? 8.526 -1.085 -2.995 1.00 94.19 86 ALA A N 1
ATOM 662 C CA . ALA A 1 86 ? 8.336 -1.270 -4.424 1.00 94.19 86 ALA A CA 1
ATOM 663 C C . ALA A 1 86 ? 9.681 -1.470 -5.123 1.00 94.19 86 ALA A C 1
ATOM 665 O O . ALA A 1 86 ? 10.696 -0.894 -4.716 1.00 94.19 86 ALA A O 1
ATOM 666 N N . ASN A 1 87 ? 9.659 -2.252 -6.199 1.00 92.56 87 ASN A N 1
ATOM 667 C CA . ASN A 1 87 ? 10.712 -2.224 -7.201 1.00 92.56 87 ASN A CA 1
ATOM 668 C C . ASN A 1 87 ? 10.534 -0.963 -8.044 1.00 92.56 87 ASN A C 1
ATOM 670 O O . ASN A 1 87 ? 9.437 -0.699 -8.529 1.00 92.56 87 ASN A O 1
ATOM 674 N N . ILE A 1 88 ? 11.610 -0.215 -8.251 1.00 92.44 88 ILE A N 1
ATOM 675 C CA . ILE A 1 88 ? 11.595 1.043 -8.998 1.00 92.44 88 ILE A CA 1
ATOM 676 C C . ILE A 1 88 ? 12.690 1.056 -10.061 1.00 92.44 88 ILE A C 1
ATOM 678 O O . ILE A 1 88 ? 13.739 0.427 -9.894 1.00 92.44 88 ILE A O 1
ATOM 682 N N . ASP A 1 89 ? 12.452 1.803 -11.136 1.00 92.06 89 ASP A N 1
ATOM 683 C CA . ASP A 1 89 ? 13.527 2.315 -11.977 1.00 92.06 89 ASP A CA 1
ATOM 684 C C . ASP A 1 89 ? 14.003 3.642 -11.359 1.00 92.06 89 ASP A C 1
ATOM 686 O O . ASP A 1 89 ? 13.210 4.577 -11.271 1.00 92.06 89 ASP A O 1
ATOM 690 N N . PRO A 1 90 ? 15.267 3.766 -10.909 1.00 91.38 90 PRO A N 1
ATOM 691 C CA . PRO A 1 90 ? 15.766 5.006 -10.312 1.00 91.38 90 PRO A CA 1
ATOM 692 C C . PRO A 1 90 ? 15.650 6.231 -11.226 1.00 91.38 90 PRO A C 1
ATOM 694 O O . PRO A 1 90 ? 15.693 7.356 -10.733 1.00 91.38 90 PRO A O 1
ATOM 697 N N . SER A 1 91 ? 15.559 6.021 -12.542 1.00 91.94 91 SER A N 1
ATOM 698 C CA . SER A 1 91 ? 15.413 7.092 -13.523 1.00 91.94 91 SER A CA 1
ATOM 699 C C . SER A 1 91 ? 13.964 7.518 -13.753 1.00 91.94 91 SER A C 1
ATOM 701 O O . SER A 1 91 ? 13.755 8.644 -14.200 1.00 91.94 91 SER A O 1
ATOM 703 N N . ASP A 1 92 ? 12.987 6.675 -13.409 1.00 91.44 92 ASP A N 1
ATOM 704 C CA . ASP A 1 92 ? 11.566 6.914 -13.659 1.00 91.44 92 ASP A CA 1
ATOM 705 C C . ASP A 1 92 ? 10.691 6.108 -12.682 1.00 91.44 92 ASP A C 1
ATOM 707 O O . ASP A 1 92 ? 10.442 4.912 -12.855 1.00 91.44 92 ASP A O 1
ATOM 711 N N . TYR A 1 93 ? 10.237 6.763 -11.613 1.00 93.06 93 TYR A N 1
ATOM 712 C CA . TYR A 1 93 ? 9.278 6.180 -10.682 1.00 93.06 93 TYR A CA 1
ATOM 713 C C . TYR A 1 93 ? 8.351 7.241 -10.102 1.00 93.06 93 TYR A C 1
ATOM 715 O O . TYR A 1 93 ? 8.729 8.402 -9.965 1.00 93.06 93 TYR A O 1
ATOM 723 N N . LEU A 1 94 ? 7.160 6.799 -9.703 1.00 94.44 94 LEU A N 1
ATOM 724 C CA . LEU A 1 94 ? 6.189 7.546 -8.922 1.00 94.44 94 LEU A CA 1
ATOM 725 C C . LEU A 1 94 ? 5.654 6.622 -7.823 1.00 94.44 94 LEU A C 1
ATOM 727 O O . LEU A 1 94 ? 5.233 5.494 -8.091 1.00 94.44 94 LEU A O 1
ATOM 731 N N . LEU A 1 95 ? 5.700 7.088 -6.578 1.00 96.44 95 LEU A N 1
ATOM 732 C CA . LEU A 1 95 ? 5.208 6.364 -5.409 1.00 96.44 95 LEU A CA 1
ATOM 733 C C . LEU A 1 95 ? 4.244 7.255 -4.635 1.00 96.44 95 LEU A C 1
ATOM 735 O O . LEU A 1 95 ? 4.581 8.393 -4.308 1.00 96.44 95 LEU A O 1
ATOM 739 N N . LEU A 1 96 ? 3.070 6.724 -4.297 1.00 96.25 96 LEU A N 1
ATOM 740 C CA . LEU A 1 96 ? 2.087 7.428 -3.478 1.00 96.25 96 LEU A CA 1
ATOM 741 C C . LEU A 1 96 ? 1.728 6.598 -2.253 1.00 96.25 96 LEU A C 1
ATOM 743 O O . LEU A 1 96 ? 1.342 5.434 -2.360 1.00 96.25 96 LEU A O 1
ATOM 747 N N . LEU A 1 97 ? 1.792 7.238 -1.090 1.00 97.38 97 LEU A N 1
ATOM 748 C CA . LEU A 1 97 ? 1.188 6.744 0.138 1.00 97.38 97 LEU A CA 1
ATOM 749 C C . LEU A 1 97 ? -0.079 7.548 0.409 1.00 97.38 97 LEU A C 1
ATOM 751 O O . LEU A 1 97 ? -0.012 8.766 0.576 1.00 97.38 97 LEU A O 1
ATOM 755 N N . GLN A 1 98 ? -1.222 6.877 0.499 1.00 95.19 98 GLN A N 1
ATOM 756 C CA . GLN A 1 98 ? -2.522 7.525 0.662 1.00 95.19 98 GLN A CA 1
ATOM 757 C C . GLN A 1 98 ? -3.372 6.859 1.744 1.00 95.19 98 GLN A C 1
ATOM 759 O O . GLN A 1 98 ? -3.207 5.682 2.062 1.00 95.19 98 GLN A O 1
ATOM 764 N N . THR A 1 99 ? -4.329 7.614 2.267 1.00 91.50 99 THR A N 1
ATOM 765 C CA . THR A 1 99 ? -5.517 7.084 2.945 1.00 91.50 99 THR A CA 1
ATOM 766 C C . THR A 1 99 ? -6.706 7.078 1.978 1.00 91.50 99 THR A C 1
ATOM 768 O O . THR A 1 99 ? -6.563 7.370 0.789 1.00 91.50 99 THR A O 1
ATOM 771 N N . ASP A 1 100 ? -7.907 6.768 2.464 1.00 81.12 100 ASP A N 1
ATOM 772 C CA . ASP A 1 100 ? -9.133 6.832 1.656 1.00 81.12 100 ASP A CA 1
ATOM 773 C C . ASP A 1 100 ? -9.458 8.244 1.129 1.00 81.12 100 ASP A C 1
ATOM 775 O O . ASP A 1 100 ? -10.243 8.372 0.190 1.00 81.12 100 ASP A O 1
ATOM 779 N N . HIS A 1 101 ? -8.901 9.305 1.725 1.00 81.94 101 HIS A N 1
ATOM 780 C CA . HIS A 1 101 ? -9.234 10.692 1.360 1.00 81.94 101 HIS A CA 1
ATOM 781 C C . HIS A 1 101 ? -8.021 11.553 1.021 1.00 81.94 101 HIS A C 1
ATOM 783 O O . HIS A 1 101 ? -8.139 12.440 0.182 1.00 81.94 101 HIS A O 1
ATOM 789 N N . ASP A 1 102 ? -6.868 11.271 1.629 1.00 90.56 102 ASP A N 1
ATOM 790 C CA . ASP A 1 102 ? -5.717 12.167 1.576 1.00 90.56 102 ASP A CA 1
ATOM 791 C C . ASP A 1 102 ? -4.459 11.446 1.093 1.00 90.56 102 ASP A C 1
ATOM 793 O O . ASP A 1 102 ? -4.159 10.329 1.529 1.00 90.56 102 ASP A O 1
ATOM 797 N N . THR A 1 103 ? -3.680 12.121 0.247 1.00 95.31 103 THR A N 1
ATOM 798 C CA . THR A 1 103 ? -2.281 11.753 0.005 1.00 95.31 103 THR A CA 1
ATOM 799 C C . THR A 1 103 ? -1.464 12.118 1.240 1.00 95.31 103 THR A C 1
ATOM 801 O O . THR A 1 103 ? -1.512 13.250 1.706 1.00 95.31 103 THR A O 1
ATOM 804 N N . ILE A 1 104 ? -0.715 11.160 1.785 1.00 97.12 104 ILE A N 1
ATOM 805 C CA . ILE A 1 104 ? 0.182 11.366 2.930 1.00 97.12 104 ILE A CA 1
ATOM 806 C C . ILE A 1 104 ? 1.576 11.753 2.434 1.00 97.12 104 ILE A C 1
ATOM 808 O O . ILE A 1 104 ? 2.185 12.696 2.940 1.00 97.12 104 ILE A O 1
ATOM 812 N N . CYS A 1 105 ? 2.075 11.012 1.445 1.00 98.25 105 CYS A N 1
ATOM 813 C CA . CYS A 1 105 ? 3.380 11.230 0.845 1.00 98.25 105 CYS A CA 1
ATOM 814 C C . CYS A 1 105 ? 3.327 10.938 -0.656 1.00 98.25 105 CYS A C 1
ATOM 816 O O . CYS A 1 105 ? 2.648 10.002 -1.083 1.00 98.25 105 CYS A O 1
ATOM 818 N N . GLU A 1 106 ? 4.095 11.696 -1.426 1.00 97.88 106 GLU A N 1
ATOM 819 C CA . GLU A 1 106 ? 4.295 11.489 -2.858 1.00 97.88 106 GLU A CA 1
ATOM 820 C C . GLU A 1 106 ? 5.774 11.665 -3.184 1.00 97.88 106 GLU A C 1
ATOM 822 O O . GLU A 1 106 ? 6.391 12.656 -2.775 1.00 97.88 106 GLU A O 1
ATOM 827 N N . TRP A 1 107 ? 6.338 10.700 -3.903 1.00 97.69 107 TRP A N 1
ATOM 828 C CA . TRP A 1 107 ? 7.733 10.711 -4.325 1.00 97.69 107 TRP A CA 1
ATOM 829 C C . TRP A 1 107 ? 7.850 10.418 -5.810 1.00 97.69 107 TRP A C 1
ATOM 831 O O . TRP A 1 107 ? 7.138 9.556 -6.322 1.00 97.69 107 TRP A O 1
ATOM 841 N N . ASP A 1 108 ? 8.823 11.050 -6.450 1.00 95.81 108 ASP A N 1
ATOM 842 C CA . ASP A 1 108 ? 9.270 10.717 -7.795 1.00 95.81 108 ASP A CA 1
ATOM 843 C C . ASP A 1 108 ? 10.796 10.540 -7.848 1.00 95.81 108 ASP A C 1
ATOM 845 O O . ASP A 1 108 ? 11.497 10.608 -6.831 1.00 95.81 108 ASP A O 1
ATOM 849 N N . ASN A 1 109 ? 11.335 10.344 -9.050 1.00 93.88 109 ASN A N 1
ATOM 850 C CA . ASN A 1 109 ? 12.774 10.240 -9.296 1.00 93.88 109 ASN A CA 1
ATOM 851 C C . ASN A 1 109 ? 13.592 11.482 -8.874 1.00 93.88 109 ASN A C 1
ATOM 853 O O . ASN A 1 109 ? 14.815 11.382 -8.755 1.00 93.88 109 ASN A O 1
ATOM 857 N N . THR A 1 110 ? 12.961 12.627 -8.598 1.00 95.44 110 THR A N 1
ATOM 858 C CA . THR A 1 110 ? 13.614 13.842 -8.081 1.00 95.44 110 THR A CA 1
ATOM 859 C C . THR A 1 110 ? 13.610 13.925 -6.552 1.00 95.44 110 THR A C 1
ATOM 861 O O . THR A 1 110 ? 14.413 14.661 -5.970 1.00 95.44 110 THR A O 1
ATOM 864 N N . GLY A 1 111 ? 12.765 13.135 -5.883 1.00 95.44 111 GLY A N 1
ATOM 865 C CA . GLY A 1 111 ? 12.700 13.019 -4.431 1.00 95.44 111 GLY A CA 1
ATOM 866 C C . GLY A 1 111 ? 11.277 13.137 -3.889 1.00 95.44 111 GLY A C 1
ATOM 867 O O . GLY A 1 111 ? 10.325 12.627 -4.465 1.00 95.44 111 GLY A O 1
ATOM 868 N N . LEU A 1 112 ? 11.130 13.765 -2.718 1.00 98.12 112 LEU A N 1
ATOM 869 C CA . LEU A 1 112 ? 9.822 13.991 -2.095 1.00 98.12 112 LEU A CA 1
ATOM 870 C C . LEU A 1 112 ? 9.118 15.184 -2.755 1.00 98.12 112 LEU A C 1
ATOM 872 O O . LEU A 1 112 ? 9.582 16.318 -2.609 1.00 98.12 112 LEU A O 1
ATOM 876 N N . LEU A 1 113 ? 7.974 14.931 -3.385 1.00 97.69 113 LEU A N 1
ATOM 877 C CA . LEU A 1 113 ? 7.115 15.947 -3.994 1.00 97.69 113 LEU A CA 1
ATOM 878 C C . LEU A 1 113 ? 6.104 16.518 -2.997 1.00 97.69 113 LEU A C 1
ATOM 880 O O . LEU A 1 113 ? 5.916 17.733 -2.919 1.00 97.69 113 LEU A O 1
ATOM 884 N N . TYR A 1 114 ? 5.481 15.647 -2.199 1.00 98.00 114 TYR A N 1
ATOM 885 C CA . TYR A 1 114 ? 4.460 16.025 -1.224 1.00 98.00 114 TYR A CA 1
ATOM 886 C C . TYR A 1 114 ? 4.615 15.244 0.079 1.00 98.00 114 TYR A C 1
ATOM 888 O O . TYR A 1 114 ? 4.935 14.058 0.070 1.00 98.00 114 TYR A O 1
ATOM 896 N N . GLY A 1 115 ? 4.330 15.902 1.204 1.00 97.56 115 GLY A N 1
ATOM 897 C CA . GLY A 1 115 ? 4.285 15.288 2.529 1.00 97.56 115 GLY A CA 1
ATOM 898 C C . GLY A 1 115 ? 5.326 15.839 3.503 1.00 97.56 115 GLY A C 1
ATOM 899 O O . GLY A 1 115 ? 6.138 16.715 3.193 1.00 97.56 115 GLY A O 1
ATOM 900 N N . ASN A 1 116 ? 5.291 15.338 4.736 1.00 97.44 116 ASN A N 1
ATOM 901 C CA . ASN A 1 116 ? 6.205 15.775 5.786 1.00 97.44 116 ASN A CA 1
ATOM 902 C C . ASN A 1 116 ? 7.605 15.178 5.567 1.00 97.44 116 ASN A C 1
ATOM 904 O O . ASN A 1 116 ? 7.769 13.963 5.577 1.00 97.44 116 ASN A O 1
ATOM 908 N N . LYS A 1 117 ? 8.636 16.025 5.452 1.00 96.69 117 LYS A N 1
ATOM 909 C CA . LYS A 1 117 ? 10.018 15.580 5.202 1.00 96.69 117 LYS A CA 1
ATOM 910 C C . LYS A 1 117 ? 10.579 14.645 6.271 1.00 96.69 117 LYS A C 1
ATOM 912 O O . LYS A 1 117 ? 11.394 13.811 5.930 1.00 96.69 117 LYS A O 1
ATOM 917 N N . GLN A 1 118 ? 10.203 14.760 7.539 1.00 96.44 118 GLN A N 1
ATOM 918 C CA . GLN A 1 118 ? 10.704 13.857 8.584 1.00 96.44 118 GLN A CA 1
ATOM 919 C C . GLN A 1 118 ? 10.013 12.490 8.536 1.00 96.44 118 GLN A C 1
ATOM 921 O O . GLN A 1 118 ? 10.646 11.473 8.805 1.00 96.44 118 GLN A O 1
ATOM 926 N N . PHE A 1 119 ? 8.734 12.467 8.162 1.00 97.69 119 PHE A N 1
ATOM 927 C CA . PHE A 1 119 ? 7.931 11.251 8.085 1.00 97.69 119 PHE A CA 1
ATOM 928 C C . PHE A 1 119 ? 8.123 10.495 6.763 1.00 97.69 119 PHE A C 1
ATOM 930 O O . PHE A 1 119 ? 8.376 9.295 6.762 1.00 97.69 119 PHE A O 1
ATOM 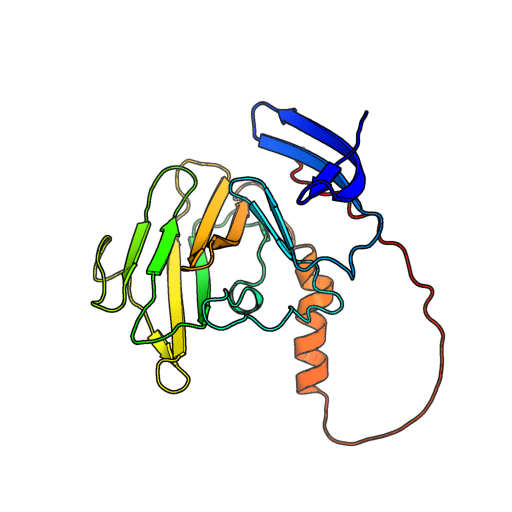937 N N . CYS A 1 120 ? 8.045 11.200 5.634 1.00 98.19 120 CYS A N 1
ATOM 938 C CA . CYS A 1 120 ? 8.054 10.662 4.274 1.00 98.19 120 CYS A CA 1
ATOM 939 C C . CYS A 1 120 ? 9.473 10.318 3.783 1.00 98.19 120 CYS A C 1
ATOM 941 O O . CYS A 1 120 ? 9.931 10.793 2.743 1.00 98.19 120 CYS A O 1
ATOM 943 N N . GLN A 1 121 ? 10.188 9.499 4.551 1.00 97.81 121 GLN A N 1
ATOM 944 C CA . GLN A 1 121 ? 11.558 9.085 4.260 1.00 97.81 121 GLN A CA 1
ATOM 945 C C . GLN A 1 121 ? 11.589 7.718 3.566 1.00 97.81 121 GLN A C 1
ATOM 947 O O . GLN A 1 121 ? 11.119 6.721 4.118 1.00 97.81 121 GLN A O 1
ATOM 952 N N . LEU A 1 122 ? 12.196 7.669 2.375 1.00 97.38 122 LEU A N 1
ATOM 953 C CA . LEU A 1 122 ? 12.483 6.422 1.665 1.00 97.38 122 LEU A CA 1
ATOM 954 C C . LEU A 1 122 ? 13.883 5.910 1.999 1.00 97.38 122 LEU A C 1
ATOM 956 O O . LEU A 1 122 ? 14.848 6.666 2.098 1.00 97.38 122 LEU A O 1
ATOM 960 N N . LYS A 1 123 ? 13.998 4.591 2.132 1.00 97.19 123 LYS A N 1
ATOM 961 C CA . LYS A 1 123 ? 15.268 3.870 2.193 1.00 97.19 123 LYS A CA 1
ATOM 962 C C . LYS A 1 123 ? 15.437 3.063 0.919 1.00 97.19 123 LYS A C 1
ATOM 964 O O . LYS A 1 123 ? 14.654 2.155 0.656 1.00 97.19 123 LYS A O 1
ATOM 969 N N . PHE A 1 124 ? 16.486 3.366 0.170 1.00 96.19 124 PHE A N 1
ATOM 970 C CA . PHE A 1 124 ? 16.803 2.659 -1.062 1.00 96.19 124 PHE A CA 1
ATOM 971 C C . PHE A 1 124 ? 17.670 1.425 -0.789 1.00 96.19 124 PHE A C 1
ATOM 973 O O . PHE A 1 124 ? 18.547 1.438 0.079 1.00 96.19 124 PHE A O 1
ATOM 980 N N . ARG A 1 125 ? 17.401 0.333 -1.506 1.00 94.56 125 ARG A N 1
ATOM 981 C CA . ARG A 1 125 ? 18.110 -0.952 -1.410 1.00 94.56 125 ARG A CA 1
ATOM 982 C C . ARG A 1 125 ? 18.404 -1.506 -2.802 1.00 94.56 125 ARG A C 1
ATOM 984 O O . ARG A 1 125 ? 17.932 -0.965 -3.795 1.00 94.56 125 ARG A O 1
ATOM 991 N N . LYS A 1 126 ? 19.214 -2.574 -2.854 1.00 90.56 126 LYS A N 1
ATOM 992 C CA . LYS A 1 126 ? 19.598 -3.295 -4.083 1.00 90.56 126 LYS A CA 1
ATOM 993 C C . LYS A 1 126 ? 20.018 -2.345 -5.216 1.00 90.56 126 LYS A C 1
ATOM 995 O O . LYS A 1 126 ? 19.381 -2.292 -6.253 1.00 90.56 126 LYS A O 1
ATOM 1000 N N . ASN A 1 127 ? 21.083 -1.569 -5.011 1.00 91.44 127 ASN A N 1
ATOM 1001 C CA . ASN A 1 127 ? 21.556 -0.577 -5.992 1.00 91.44 127 ASN A CA 1
ATOM 1002 C C . ASN A 1 127 ? 20.470 0.433 -6.414 1.00 91.44 127 ASN A C 1
ATOM 1004 O O . ASN A 1 127 ? 20.362 0.793 -7.580 1.00 91.44 127 ASN A O 1
ATOM 1008 N N . ASN A 1 128 ? 19.675 0.884 -5.443 1.00 92.25 128 ASN A N 1
ATOM 1009 C CA . ASN A 1 128 ? 18.573 1.835 -5.593 1.00 92.25 128 ASN A CA 1
ATOM 1010 C C . ASN A 1 128 ? 17.367 1.351 -6.408 1.00 92.25 128 ASN A C 1
ATOM 1012 O O . ASN A 1 128 ? 16.463 2.143 -6.644 1.00 92.25 128 ASN A O 1
ATOM 1016 N N . THR A 1 129 ? 17.291 0.070 -6.773 1.00 92.50 129 THR A N 1
ATOM 1017 C CA . THR A 1 129 ? 16.134 -0.475 -7.505 1.00 92.50 129 THR A CA 1
ATOM 1018 C C . THR A 1 129 ? 14.976 -0.886 -6.594 1.00 92.50 129 THR A C 1
ATOM 1020 O O . THR A 1 129 ? 13.957 -1.361 -7.079 1.00 92.50 129 THR A O 1
ATOM 1023 N N . GLU A 1 130 ? 15.121 -0.760 -5.274 1.00 94.06 130 GLU A N 1
ATOM 1024 C CA . GLU A 1 130 ? 14.040 -0.977 -4.310 1.00 94.06 130 GLU A CA 1
ATOM 1025 C C . GLU A 1 130 ? 13.898 0.227 -3.385 1.00 94.06 130 GLU A C 1
ATOM 1027 O O . GLU A 1 130 ? 14.851 0.589 -2.691 1.00 94.06 130 GLU A O 1
ATOM 1032 N N . ALA A 1 131 ? 12.696 0.792 -3.308 1.00 95.62 131 ALA A N 1
ATOM 1033 C CA . ALA A 1 131 ? 12.350 1.850 -2.368 1.00 95.62 131 ALA A CA 1
ATOM 1034 C C . ALA A 1 131 ? 11.517 1.282 -1.219 1.00 95.62 131 ALA A C 1
ATOM 1036 O O . ALA A 1 131 ? 10.528 0.590 -1.447 1.00 95.62 131 ALA A O 1
ATOM 1037 N N . TRP A 1 132 ? 11.922 1.576 0.016 1.00 97.75 132 TRP A N 1
ATOM 1038 C CA . TRP A 1 132 ? 11.256 1.121 1.233 1.00 97.75 132 TRP A CA 1
ATOM 1039 C C . TRP A 1 132 ? 10.804 2.312 2.069 1.00 97.75 132 TRP A C 1
ATOM 1041 O O . TRP A 1 132 ? 11.615 3.161 2.436 1.00 97.75 132 TRP A O 1
ATOM 1051 N N . PHE A 1 133 ? 9.535 2.323 2.450 1.00 98.12 133 PHE A N 1
A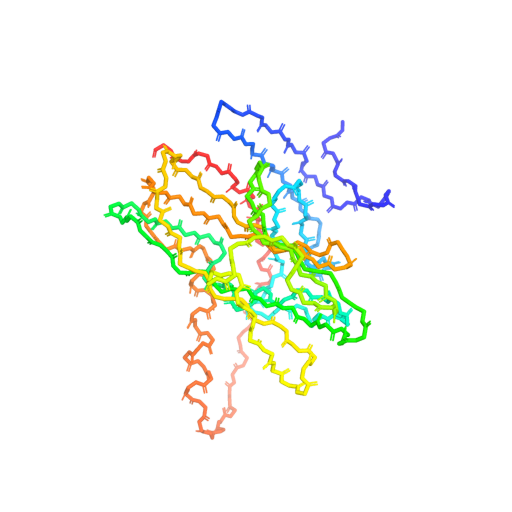TOM 1052 C CA . PHE A 1 133 ? 8.963 3.271 3.393 1.00 98.12 133 PHE A CA 1
ATOM 1053 C C . PHE A 1 133 ? 8.580 2.544 4.685 1.00 98.12 133 PHE A C 1
ATOM 1055 O O . PHE A 1 133 ? 8.009 1.456 4.643 1.00 98.12 133 PHE A O 1
ATOM 1062 N N . LYS A 1 134 ? 8.869 3.143 5.843 1.00 98.06 134 LYS A N 1
ATOM 1063 C CA . LYS A 1 134 ? 8.400 2.650 7.145 1.00 98.06 134 LYS A CA 1
ATOM 1064 C C . LYS A 1 134 ? 7.712 3.789 7.882 1.00 98.06 134 LYS A C 1
ATOM 1066 O O . LYS A 1 134 ? 8.384 4.716 8.324 1.00 98.06 134 LYS A O 1
ATOM 1071 N N . GLY A 1 135 ? 6.398 3.683 8.028 1.00 96.69 135 GLY A N 1
ATOM 1072 C CA . GLY A 1 135 ? 5.567 4.665 8.711 1.00 96.69 135 GLY A CA 1
ATOM 1073 C C . GLY A 1 135 ? 5.138 4.188 10.091 1.00 96.69 135 GLY A C 1
ATOM 1074 O O . GLY A 1 135 ? 4.869 3.002 10.295 1.00 96.69 135 GLY A O 1
ATOM 1075 N N . HIS A 1 136 ? 5.061 5.136 11.017 1.00 97.06 136 HIS A N 1
ATOM 1076 C CA . HIS A 1 136 ? 4.423 4.982 12.316 1.00 97.06 136 HIS A CA 1
ATOM 1077 C C . HIS A 1 136 ? 3.107 5.760 12.297 1.00 97.06 136 HIS A C 1
ATOM 1079 O O . HIS A 1 136 ? 3.116 6.963 12.048 1.00 97.06 136 HIS A O 1
ATOM 1085 N N . PHE A 1 137 ? 1.987 5.077 12.506 1.00 95.56 137 PHE A N 1
ATOM 1086 C CA . PHE A 1 137 ? 0.658 5.661 12.392 1.00 95.56 137 PHE A CA 1
ATOM 1087 C C . PHE A 1 137 ? -0.068 5.571 13.721 1.00 95.56 137 PHE A C 1
ATOM 1089 O O . PHE A 1 137 ? -0.178 4.491 14.299 1.00 95.56 137 PHE A O 1
ATOM 1096 N N . GLU A 1 138 ? -0.599 6.701 14.164 1.00 94.69 138 GLU A N 1
ATOM 1097 C CA . GLU A 1 138 ? -1.452 6.779 15.341 1.00 94.69 138 GLU A CA 1
ATOM 1098 C C . GLU A 1 138 ? -2.913 6.520 14.962 1.00 94.69 138 GLU A C 1
ATOM 1100 O O . GLU A 1 138 ? -3.368 6.809 13.849 1.00 94.69 138 GLU A O 1
ATOM 1105 N N . LYS A 1 139 ? -3.663 5.974 15.915 1.00 92.50 139 LYS A N 1
ATOM 1106 C CA . LYS A 1 139 ? -5.104 5.802 15.824 1.00 92.50 139 LYS A CA 1
ATOM 1107 C C . LYS A 1 139 ? -5.766 7.177 15.817 1.00 92.50 139 LYS A C 1
ATOM 1109 O O . LYS A 1 139 ? -5.722 7.900 16.806 1.00 92.50 139 LYS A O 1
ATOM 1114 N N . GLY A 1 140 ? -6.408 7.508 14.702 1.00 86.94 140 GLY A N 1
ATOM 1115 C CA . GLY A 1 140 ? -7.293 8.666 14.612 1.00 86.94 140 GLY A CA 1
ATOM 1116 C C . GLY A 1 140 ? -8.703 8.364 15.132 1.00 86.94 140 GLY A C 1
ATOM 1117 O O . GLY A 1 140 ? -8.952 7.360 15.796 1.00 86.94 140 GLY A O 1
ATOM 1118 N N . ASP A 1 141 ? -9.662 9.203 14.747 1.00 87.94 141 ASP A N 1
ATOM 1119 C CA . ASP A 1 141 ? -11.060 9.077 15.190 1.00 87.94 141 ASP A CA 1
ATOM 1120 C C . ASP A 1 141 ? -11.826 7.937 14.505 1.00 87.94 141 ASP A C 1
ATOM 1122 O O . ASP A 1 141 ? -12.888 7.505 14.962 1.00 87.94 141 ASP A O 1
ATOM 1126 N N . LYS A 1 142 ? -11.314 7.448 13.372 1.00 87.38 142 LYS A N 1
ATOM 1127 C CA . LYS A 1 142 ? -11.976 6.397 12.604 1.00 87.38 142 LYS A CA 1
ATOM 1128 C C . LYS A 1 142 ? -11.752 5.035 13.268 1.00 87.38 142 LYS A C 1
ATOM 1130 O O . LYS A 1 142 ? -10.625 4.707 13.633 1.00 87.38 142 LYS A O 1
ATOM 1135 N N . PRO A 1 143 ? -12.784 4.174 13.336 1.00 88.94 143 PRO A N 1
ATOM 1136 C CA . PRO A 1 143 ? -12.620 2.811 13.842 1.00 88.94 143 PRO A CA 1
ATOM 1137 C C . PRO A 1 143 ? -11.722 1.959 12.936 1.00 88.94 143 PRO A C 1
ATOM 1139 O O . PRO A 1 143 ? -11.201 0.936 13.374 1.00 88.94 143 PRO A O 1
ATOM 1142 N N . ARG A 1 144 ? -11.556 2.370 11.673 1.00 89.12 144 ARG A N 1
ATOM 1143 C CA . ARG A 1 144 ? -10.788 1.668 10.650 1.00 89.12 144 ARG A CA 1
ATOM 1144 C C . ARG A 1 144 ? -9.999 2.653 9.807 1.00 89.12 144 ARG A C 1
ATOM 1146 O O . ARG A 1 144 ? -10.513 3.715 9.450 1.00 89.12 144 ARG A O 1
ATOM 1153 N N . ASN A 1 145 ? -8.789 2.262 9.439 1.00 91.00 145 ASN A N 1
ATOM 1154 C CA . ASN A 1 145 ? -7.943 2.987 8.506 1.00 91.00 145 ASN A CA 1
ATOM 1155 C C . ASN A 1 145 ? -7.469 2.039 7.413 1.00 91.00 145 ASN A C 1
ATOM 1157 O O . ASN A 1 145 ? -7.157 0.881 7.678 1.00 91.00 145 ASN A O 1
ATOM 1161 N N . ASN A 1 146 ? -7.382 2.546 6.192 1.00 92.25 146 ASN A N 1
ATOM 1162 C CA . ASN A 1 146 ? -6.783 1.834 5.082 1.00 92.25 146 ASN A CA 1
ATOM 1163 C C . ASN A 1 146 ? -5.646 2.688 4.518 1.00 92.25 146 ASN A C 1
ATOM 1165 O O . ASN A 1 146 ? -5.844 3.861 4.193 1.00 92.25 146 ASN A O 1
ATOM 1169 N N . TYR A 1 147 ? -4.451 2.107 4.462 1.00 95.31 147 TYR A N 1
ATOM 1170 C CA . TYR A 1 147 ? -3.245 2.755 3.961 1.00 95.31 147 TYR A CA 1
ATOM 1171 C C . TYR A 1 147 ? -2.868 2.123 2.633 1.00 95.31 147 TYR A C 1
ATOM 1173 O O . TYR A 1 147 ? -2.646 0.917 2.551 1.00 95.31 147 TYR A O 1
ATOM 1181 N N . LYS A 1 148 ? -2.809 2.948 1.596 1.00 94.94 148 LYS A N 1
ATOM 1182 C CA . LYS A 1 148 ? -2.614 2.542 0.211 1.00 94.94 148 LYS A CA 1
ATOM 1183 C C . LYS A 1 148 ? -1.232 2.948 -0.259 1.00 94.94 148 LYS A C 1
ATOM 1185 O O . LYS A 1 148 ? -0.832 4.095 -0.078 1.00 94.94 148 LYS A O 1
ATOM 1190 N N . TRP A 1 149 ? -0.545 2.013 -0.888 1.00 95.75 149 TRP A N 1
ATOM 1191 C CA . TRP A 1 149 ? 0.742 2.195 -1.529 1.00 95.75 149 TRP A CA 1
ATOM 1192 C C . TRP A 1 149 ? 0.581 1.946 -3.020 1.00 95.75 149 TRP A C 1
ATOM 1194 O O . TRP A 1 149 ? 0.299 0.816 -3.425 1.00 95.75 149 TRP A O 1
ATOM 1204 N N . LEU A 1 150 ? 0.712 3.012 -3.805 1.00 93.31 150 LEU A N 1
ATOM 1205 C CA . LEU A 1 150 ? 0.573 2.986 -5.254 1.00 93.31 150 LEU A CA 1
ATOM 1206 C C . LEU A 1 150 ? 1.932 3.200 -5.913 1.00 93.31 150 LEU A C 1
ATOM 1208 O O . LEU A 1 150 ? 2.744 3.995 -5.432 1.00 93.31 150 LEU A O 1
ATOM 1212 N N . THR A 1 151 ? 2.151 2.502 -7.021 1.00 90.94 151 THR A N 1
ATOM 1213 C CA . THR A 1 151 ? 3.345 2.628 -7.865 1.00 90.94 151 THR A CA 1
ATOM 1214 C C . THR A 1 151 ? 2.974 3.086 -9.279 1.00 90.94 151 THR A C 1
ATOM 1216 O O . THR A 1 151 ? 1.795 3.086 -9.634 1.00 90.94 151 THR A O 1
ATOM 1219 N N . THR A 1 152 ? 3.971 3.444 -10.099 1.00 80.50 152 THR A N 1
ATOM 1220 C CA . THR A 1 152 ? 3.809 3.912 -11.494 1.00 80.50 152 THR A CA 1
ATOM 1221 C C . THR A 1 152 ? 2.925 3.012 -12.370 1.00 80.50 152 THR A C 1
ATOM 1223 O O . THR A 1 152 ? 2.247 3.505 -13.263 1.00 80.50 152 THR A O 1
ATOM 1226 N N . ASP A 1 153 ? 2.895 1.703 -12.104 1.00 74.38 153 ASP A N 1
ATOM 1227 C CA . ASP A 1 153 ? 2.129 0.714 -12.880 1.00 74.38 153 ASP A CA 1
ATOM 1228 C C . ASP A 1 153 ? 0.677 0.531 -12.388 1.00 74.38 153 ASP A C 1
ATOM 1230 O O . ASP A 1 153 ? 0.065 -0.517 -12.625 1.00 74.38 153 ASP A O 1
ATOM 1234 N N . ASP A 1 154 ? 0.141 1.497 -11.634 1.00 71.62 154 ASP A N 1
ATOM 1235 C CA . ASP A 1 154 ? -1.150 1.413 -10.936 1.00 71.62 154 ASP A CA 1
ATOM 1236 C C . ASP A 1 154 ? -1.267 0.169 -10.030 1.00 71.62 154 ASP A C 1
ATOM 1238 O O . ASP A 1 154 ? -2.363 -0.332 -9.754 1.00 71.62 154 ASP A O 1
ATOM 1242 N N . GLN A 1 155 ? -0.136 -0.368 -9.553 1.00 84.00 155 GLN A N 1
ATOM 1243 C CA . GLN A 1 155 ? -0.159 -1.473 -8.600 1.00 84.00 155 GLN A CA 1
ATOM 1244 C C . GLN A 1 155 ? -0.446 -0.946 -7.204 1.00 84.00 155 GLN A C 1
ATOM 1246 O O . GLN A 1 155 ? 0.272 -0.094 -6.684 1.00 84.00 155 GLN A O 1
ATOM 1251 N N . LEU A 1 156 ? -1.493 -1.498 -6.597 1.00 89.00 156 LEU A N 1
ATOM 1252 C CA . LEU A 1 156 ? -1.961 -1.126 -5.274 1.00 89.00 156 LEU A CA 1
ATOM 1253 C C . LEU A 1 156 ? -1.617 -2.221 -4.264 1.00 89.00 156 LEU A C 1
ATOM 1255 O O . LEU A 1 156 ? -2.085 -3.353 -4.385 1.00 89.00 156 LEU A O 1
ATOM 1259 N N . THR A 1 157 ? -0.880 -1.850 -3.221 1.00 92.56 157 THR A N 1
ATOM 1260 C CA . THR A 1 157 ? -0.839 -2.598 -1.960 1.00 92.56 157 THR A CA 1
ATOM 1261 C C . THR A 1 157 ? -1.598 -1.808 -0.904 1.00 92.56 157 THR A C 1
ATOM 1263 O O . THR A 1 157 ? -1.287 -0.650 -0.644 1.00 92.56 157 THR A O 1
ATOM 1266 N N . SER A 1 158 ? -2.585 -2.429 -0.269 1.00 93.69 158 SER A N 1
ATOM 1267 C CA . SER A 1 158 ? -3.399 -1.818 0.784 1.00 93.69 158 SER A CA 1
ATOM 1268 C C . SER A 1 158 ? -3.213 -2.556 2.105 1.00 93.69 158 SER A C 1
ATOM 1270 O O . SER A 1 158 ? -3.335 -3.781 2.139 1.00 93.69 158 SER A O 1
ATOM 1272 N N . VAL A 1 159 ? -2.986 -1.818 3.190 1.00 94.81 159 VAL A N 1
ATOM 1273 C CA . VAL A 1 159 ? -2.985 -2.348 4.557 1.00 94.81 159 VAL A CA 1
ATOM 1274 C C . VAL A 1 159 ? -4.189 -1.790 5.304 1.00 94.81 159 VAL A C 1
ATOM 1276 O O . VAL A 1 159 ? -4.295 -0.582 5.518 1.00 94.81 159 VAL A O 1
ATOM 1279 N N . SER A 1 160 ? -5.085 -2.682 5.711 1.00 92.94 160 SER A N 1
ATOM 1280 C CA . SER A 1 160 ? -6.280 -2.372 6.489 1.00 92.94 160 SER A CA 1
ATOM 1281 C C . SER A 1 160 ? -6.022 -2.568 7.979 1.00 92.94 160 SER A C 1
ATOM 1283 O O . SER A 1 160 ? -5.543 -3.611 8.419 1.00 92.94 160 SER A O 1
ATOM 1285 N N . VAL A 1 161 ? -6.369 -1.558 8.766 1.00 93.50 161 VAL A N 1
ATOM 1286 C CA . VAL A 1 161 ? -6.236 -1.538 10.220 1.00 93.50 161 VAL A CA 1
ATOM 1287 C C . VAL A 1 161 ? -7.620 -1.353 10.826 1.00 93.50 161 VAL A C 1
ATOM 1289 O O . VAL A 1 161 ? -8.276 -0.345 10.571 1.00 93.50 161 VAL A O 1
ATOM 1292 N N . ASP A 1 162 ? -8.061 -2.316 11.627 1.00 92.69 162 ASP A N 1
ATOM 1293 C CA . ASP A 1 162 ? -9.294 -2.253 12.409 1.00 92.69 162 ASP A CA 1
ATOM 1294 C C . ASP A 1 162 ? -8.943 -2.114 13.896 1.00 92.69 162 ASP A C 1
ATOM 1296 O O . ASP A 1 162 ? -8.372 -3.013 14.518 1.00 92.69 162 ASP A O 1
ATOM 1300 N N . TRP A 1 163 ? -9.286 -0.964 14.476 1.00 93.62 163 TRP A N 1
ATOM 1301 C CA . TRP A 1 163 ? -9.011 -0.628 15.874 1.00 93.62 163 TRP A CA 1
ATOM 1302 C C . TRP A 1 163 ? -10.080 -1.136 16.848 1.00 93.62 163 TRP A C 1
ATOM 1304 O O . TRP A 1 163 ? -10.000 -0.860 18.048 1.00 93.62 163 TRP A O 1
ATOM 1314 N N . MET A 1 164 ? -11.112 -1.812 16.345 1.00 92.00 164 MET A N 1
ATOM 1315 C CA . MET A 1 164 ? -12.253 -2.318 17.110 1.00 92.00 164 MET A CA 1
ATOM 1316 C C . MET A 1 164 ? -12.234 -3.840 17.242 1.00 92.00 164 MET A C 1
ATOM 1318 O O . MET A 1 164 ? -12.834 -4.376 18.179 1.00 92.00 164 MET A O 1
ATOM 1322 N N . GLN A 1 165 ? -11.524 -4.525 16.348 1.00 88.69 165 GLN A N 1
ATOM 1323 C CA . GLN A 1 165 ? -11.419 -5.977 16.305 1.00 88.69 165 GLN A CA 1
ATOM 1324 C C . GLN A 1 165 ? -10.154 -6.499 17.009 1.00 88.69 165 GLN A C 1
ATOM 1326 O O . GLN A 1 165 ? -9.087 -5.890 16.957 1.00 88.69 165 GLN A O 1
ATOM 1331 N N . THR A 1 166 ? -10.282 -7.644 17.681 1.00 90.56 166 THR A N 1
ATOM 1332 C CA . THR A 1 166 ? -9.163 -8.445 18.209 1.00 90.56 166 THR A CA 1
ATOM 1333 C C . THR A 1 166 ? -8.900 -9.645 17.309 1.00 90.56 166 THR A C 1
ATOM 1335 O O . THR A 1 166 ? -9.835 -10.164 16.701 1.00 90.56 166 THR A O 1
ATOM 1338 N N . GLY A 1 167 ? -7.676 -10.162 17.322 1.00 89.00 167 GLY A N 1
ATOM 1339 C CA . GLY A 1 167 ? -7.320 -11.423 16.671 1.00 89.00 167 GLY A CA 1
ATOM 1340 C C . GLY A 1 167 ? -6.093 -11.284 15.782 1.00 89.00 167 GLY A C 1
ATOM 1341 O O . GLY A 1 167 ? -5.480 -10.221 15.726 1.00 89.00 167 GLY A O 1
ATOM 1342 N N . ASN A 1 168 ? -5.766 -12.368 15.088 1.00 87.06 168 ASN A N 1
ATOM 1343 C CA . ASN A 1 168 ? -4.686 -12.408 14.107 1.00 87.06 168 ASN A CA 1
ATOM 1344 C C . ASN A 1 168 ? -5.249 -12.230 12.697 1.00 87.06 168 ASN A C 1
ATOM 1346 O O . ASN A 1 168 ? -6.431 -12.493 12.449 1.00 87.06 168 ASN A O 1
ATOM 1350 N N . ALA A 1 169 ? -4.398 -11.790 11.781 1.00 86.50 169 ALA A N 1
ATOM 1351 C CA . ALA A 1 169 ? -4.756 -11.699 10.382 1.00 86.50 169 ALA A CA 1
ATOM 1352 C C . ALA A 1 169 ? -4.913 -13.114 9.792 1.00 86.50 169 ALA A C 1
ATOM 1354 O O . ALA A 1 169 ? -4.165 -14.014 10.181 1.00 86.50 169 ALA A O 1
ATOM 1355 N N . PRO A 1 170 ? -5.841 -13.348 8.848 1.00 79.75 170 PRO A N 1
ATOM 1356 C CA . PRO A 1 170 ? -5.996 -14.659 8.210 1.00 79.75 170 PRO A CA 1
ATOM 1357 C C . PRO A 1 170 ? -4.699 -15.195 7.582 1.00 79.75 170 PRO A C 1
ATOM 1359 O O . PRO A 1 170 ? -4.461 -16.400 7.556 1.00 79.75 170 PRO A O 1
ATOM 1362 N N . GLU A 1 171 ? -3.851 -14.298 7.082 1.00 81.81 171 GLU A N 1
ATOM 1363 C CA . GLU A 1 171 ? -2.552 -14.623 6.505 1.00 81.81 171 GLU A CA 1
ATOM 1364 C C . GLU A 1 171 ? -1.501 -15.057 7.536 1.00 81.81 171 GLU A C 1
ATOM 1366 O O . GLU A 1 171 ? -0.554 -15.746 7.157 1.00 81.81 171 GLU A O 1
ATOM 1371 N N . ASP A 1 172 ? -1.649 -14.718 8.823 1.00 82.62 172 ASP A N 1
ATOM 1372 C CA . ASP A 1 172 ? -0.638 -15.021 9.845 1.00 82.62 172 ASP A CA 1
ATOM 1373 C C . ASP A 1 172 ? -0.420 -16.533 9.978 1.00 82.62 172 ASP A C 1
ATOM 1375 O O . ASP A 1 172 ? 0.721 -16.982 10.102 1.00 82.62 172 ASP A O 1
ATOM 1379 N N . ASP A 1 173 ? -1.483 -17.332 9.867 1.00 79.56 173 ASP A N 1
ATOM 1380 C CA . ASP A 1 173 ? -1.422 -18.790 10.000 1.00 79.56 173 ASP A CA 1
ATOM 1381 C C . ASP A 1 173 ? -0.636 -19.472 8.875 1.00 79.56 173 ASP A C 1
ATOM 1383 O O . ASP A 1 173 ? -0.105 -20.566 9.075 1.00 79.56 173 ASP A O 1
ATOM 1387 N N . ILE A 1 174 ? -0.562 -18.851 7.697 1.00 78.81 174 ILE A N 1
ATOM 1388 C CA . ILE A 1 174 ? 0.106 -19.403 6.512 1.00 78.81 174 ILE A CA 1
ATOM 1389 C C . ILE A 1 174 ? 1.487 -18.757 6.361 1.00 78.81 174 ILE A C 1
ATOM 1391 O O . ILE A 1 174 ? 2.495 -19.452 6.245 1.00 78.81 174 ILE A O 1
ATOM 1395 N N . CYS A 1 175 ? 1.560 -17.429 6.441 1.00 80.25 175 CYS A N 1
ATOM 1396 C CA . CYS A 1 175 ? 2.776 -16.669 6.160 1.00 80.25 175 CYS A CA 1
ATOM 1397 C C . CYS A 1 175 ? 3.790 -16.737 7.298 1.00 80.25 175 CYS A C 1
ATOM 1399 O O . CYS A 1 175 ? 4.995 -16.725 7.042 1.00 80.25 175 CYS A O 1
ATOM 1401 N N . SER A 1 176 ? 3.337 -16.880 8.547 1.00 70.31 176 SER A N 1
ATOM 1402 C CA . SER A 1 176 ? 4.252 -17.015 9.688 1.00 70.31 176 SER A CA 1
ATOM 1403 C C . SER A 1 176 ? 4.905 -18.398 9.758 1.00 70.31 176 SER A C 1
ATOM 1405 O O . SER A 1 176 ? 5.984 -18.534 10.335 1.00 70.31 176 SER A O 1
ATOM 1407 N N . ARG A 1 177 ? 4.307 -19.432 9.141 1.00 55.75 177 ARG A N 1
ATOM 1408 C CA . ARG A 1 177 ? 4.888 -20.790 9.099 1.00 55.75 177 ARG A CA 1
ATOM 1409 C C . ARG A 1 177 ? 6.141 -20.864 8.227 1.00 55.75 177 ARG A C 1
ATOM 1411 O O . ARG A 1 177 ? 7.089 -21.558 8.586 1.00 55.75 177 ARG A O 1
ATOM 1418 N N . ASN A 1 178 ? 6.206 -20.080 7.154 1.00 48.66 178 ASN A N 1
ATOM 1419 C CA . ASN A 1 178 ? 7.372 -20.060 6.264 1.00 48.66 178 ASN A CA 1
ATOM 1420 C C . ASN A 1 178 ? 8.613 -19.423 6.895 1.00 48.66 178 ASN A C 1
ATOM 1422 O O . ASN A 1 178 ? 9.735 -19.754 6.514 1.00 48.66 178 ASN A O 1
ATOM 1426 N N . VAL A 1 179 ? 8.437 -18.548 7.892 1.00 45.19 179 VAL A N 1
ATOM 1427 C CA . VAL A 1 179 ? 9.567 -18.023 8.673 1.00 45.19 179 VAL A CA 1
ATOM 1428 C C . VAL A 1 179 ? 10.234 -19.157 9.462 1.00 45.19 179 VAL A C 1
ATOM 1430 O O . VAL A 1 179 ? 11.456 -19.188 9.567 1.00 45.19 179 VAL A O 1
ATOM 1433 N N . LEU A 1 180 ? 9.466 -20.139 9.947 1.00 36.69 180 LEU A N 1
ATOM 1434 C CA . LEU A 1 180 ? 9.999 -21.314 10.644 1.00 36.69 180 LEU A CA 1
ATOM 1435 C C . LEU A 1 180 ? 10.660 -22.324 9.692 1.00 36.69 180 LEU A C 1
ATOM 1437 O O . LEU A 1 180 ? 11.719 -22.848 10.029 1.00 36.69 180 LEU A O 1
ATOM 1441 N N . GLU A 1 181 ? 10.124 -22.561 8.492 1.00 39.84 181 GLU A N 1
ATOM 1442 C CA . GLU A 1 181 ? 10.760 -23.479 7.525 1.00 39.84 181 GLU A CA 1
ATOM 1443 C C . GLU A 1 181 ? 12.088 -22.945 6.964 1.00 39.84 181 GLU A C 1
ATOM 1445 O O . GLU A 1 181 ? 13.032 -23.717 6.753 1.00 39.84 181 GLU A O 1
ATOM 1450 N N . TYR A 1 182 ? 12.215 -21.622 6.804 1.00 35.44 182 TYR A N 1
ATOM 1451 C CA . TYR A 1 182 ? 13.481 -20.998 6.409 1.00 35.44 182 TYR A CA 1
ATOM 1452 C C . TYR A 1 182 ? 14.529 -21.035 7.536 1.00 35.44 182 TYR A C 1
ATOM 1454 O O . TYR A 1 182 ? 15.727 -21.107 7.266 1.00 35.44 182 TYR A O 1
ATOM 1462 N N . VAL A 1 183 ? 14.090 -21.032 8.800 1.00 37.50 183 VAL A N 1
ATOM 1463 C CA . VAL A 1 183 ? 14.971 -21.110 9.980 1.00 37.50 183 VAL A CA 1
ATOM 1464 C C . VAL A 1 183 ? 15.386 -22.557 10.302 1.00 37.50 183 VAL A C 1
ATOM 1466 O O . VAL A 1 183 ? 16.474 -22.766 10.836 1.00 37.50 183 VAL A O 1
ATOM 1469 N N . ILE A 1 184 ? 14.585 -23.568 9.940 1.00 37.06 184 ILE A N 1
ATOM 1470 C CA . ILE A 1 184 ? 14.837 -24.988 10.275 1.00 37.06 184 ILE A CA 1
ATOM 1471 C C . ILE A 1 184 ? 15.574 -25.761 9.160 1.00 37.06 184 ILE A C 1
ATOM 1473 O O . ILE A 1 184 ? 15.849 -26.949 9.306 1.00 37.06 184 ILE A O 1
ATOM 1477 N N . SER A 1 185 ? 16.006 -25.123 8.070 1.00 36.25 185 SER A N 1
ATOM 1478 C CA . SER A 1 185 ? 16.779 -25.829 7.036 1.00 36.25 185 SER A CA 1
ATOM 1479 C C . SER A 1 185 ? 18.306 -25.761 7.232 1.00 36.25 185 SER A C 1
ATOM 1481 O O . SER A 1 185 ? 18.975 -24.959 6.578 1.00 36.25 185 SER A O 1
ATOM 1483 N N . PRO A 1 186 ? 18.906 -26.714 7.975 1.00 34.56 186 PRO A N 1
ATOM 1484 C CA . PRO A 1 186 ? 20.156 -27.339 7.573 1.00 34.56 186 PRO A CA 1
ATOM 1485 C C . PRO A 1 186 ? 19.936 -28.836 7.291 1.00 34.56 186 PRO A C 1
ATOM 1487 O O . PRO A 1 186 ? 19.690 -29.626 8.193 1.00 34.56 186 PRO A O 1
ATOM 1490 N N . GLY A 1 187 ? 20.113 -29.241 6.028 1.00 32.53 187 GLY A N 1
ATOM 1491 C CA . GLY A 1 187 ? 20.479 -30.620 5.669 1.00 32.53 187 GLY A CA 1
ATOM 1492 C C . GLY A 1 187 ? 19.355 -31.667 5.542 1.00 32.53 187 GLY A C 1
ATOM 1493 O O . GLY A 1 187 ? 18.882 -32.227 6.516 1.00 32.53 187 GLY A O 1
ATOM 1494 N N . LYS A 1 188 ? 19.035 -31.993 4.280 1.00 35.59 188 LYS A N 1
ATOM 1495 C CA . LYS A 1 188 ? 18.397 -33.207 3.708 1.00 35.59 188 LYS A CA 1
ATOM 1496 C C . LYS A 1 188 ? 17.900 -34.333 4.647 1.00 35.59 188 LYS A C 1
ATOM 1498 O O . LYS A 1 188 ? 18.703 -35.018 5.270 1.00 35.59 188 LYS A O 1
ATOM 1503 N N . SER A 1 189 ? 16.660 -34.775 4.399 1.00 27.16 189 SER A N 1
ATOM 1504 C CA . SER A 1 189 ? 16.349 -36.190 4.105 1.00 27.16 189 SER A CA 1
ATOM 1505 C C . SER A 1 189 ? 15.038 -36.325 3.314 1.00 27.16 189 SER A C 1
ATOM 1507 O O . SER A 1 189 ? 14.072 -35.615 3.569 1.00 27.16 189 SER A O 1
ATOM 1509 N N . LYS A 1 190 ? 15.020 -37.231 2.327 1.00 36.78 190 LYS A N 1
ATOM 1510 C CA . LYS A 1 190 ? 13.832 -37.627 1.554 1.00 36.78 190 LYS A CA 1
ATOM 1511 C C . LYS A 1 190 ? 12.996 -38.614 2.372 1.00 36.78 190 LYS A C 1
ATOM 1513 O O . LYS A 1 190 ? 13.555 -39.620 2.792 1.00 36.78 190 LYS A O 1
ATOM 1518 N N . SER A 1 191 ? 11.676 -38.437 2.437 1.00 27.94 191 SER A N 1
ATOM 1519 C CA . SER A 1 191 ? 10.699 -39.541 2.396 1.00 27.94 191 SER A CA 1
ATOM 1520 C C . SER A 1 191 ? 9.261 -39.008 2.388 1.00 27.94 191 SER A C 1
ATOM 1522 O O . SER A 1 191 ? 8.946 -38.099 3.144 1.00 27.94 191 SER A O 1
ATOM 1524 N N . GLY A 1 192 ? 8.389 -39.636 1.591 1.00 24.58 192 GLY A N 1
ATOM 1525 C CA . GLY A 1 192 ? 6.963 -39.743 1.921 1.00 24.58 192 GLY A CA 1
ATOM 1526 C C . GLY A 1 192 ? 5.995 -38.819 1.185 1.00 24.58 192 GLY A C 1
ATOM 1527 O O . GLY A 1 192 ? 5.676 -37.731 1.641 1.00 24.58 192 GLY A O 1
ATOM 1528 N N . ARG A 1 193 ? 5.438 -39.326 0.082 1.00 34.91 193 ARG A N 1
ATOM 1529 C CA . ARG A 1 193 ? 4.192 -38.857 -0.540 1.00 34.91 193 ARG A CA 1
ATOM 1530 C C . ARG A 1 193 ? 3.048 -38.940 0.483 1.00 34.91 193 ARG A C 1
ATOM 1532 O O . ARG A 1 193 ? 2.767 -40.033 0.966 1.00 34.91 193 ARG A O 1
ATOM 1539 N N . LEU A 1 194 ? 2.317 -37.849 0.691 1.00 25.52 194 LEU A N 1
ATOM 1540 C CA . LEU A 1 194 ? 0.902 -37.909 1.051 1.00 25.52 194 LEU A CA 1
ATOM 1541 C C . LEU A 1 194 ? 0.182 -36.824 0.254 1.00 25.52 194 LEU A C 1
ATOM 1543 O O . LEU A 1 194 ? 0.505 -35.644 0.358 1.00 25.52 194 LEU A O 1
ATOM 1547 N N . GLY A 1 195 ? -0.708 -37.255 -0.639 1.00 32.09 195 GLY A N 1
ATOM 1548 C CA . GLY A 1 195 ? -1.489 -36.349 -1.468 1.00 32.09 195 GLY A CA 1
ATOM 1549 C C . GLY A 1 195 ? -2.345 -35.456 -0.583 1.00 32.09 195 GLY A C 1
ATOM 1550 O O . GLY A 1 195 ? -3.069 -35.960 0.271 1.00 32.09 195 GLY A O 1
ATOM 1551 N N . SER A 1 196 ? -2.267 -34.148 -0.806 1.00 25.59 196 SER A N 1
ATOM 1552 C CA . SER A 1 196 ? -3.259 -33.226 -0.279 1.00 25.59 196 SER A CA 1
ATOM 1553 C C . SER A 1 196 ? -4.124 -32.757 -1.433 1.00 25.59 196 SER A C 1
ATOM 1555 O O . SER A 1 196 ? -3.651 -32.253 -2.452 1.00 25.59 196 SER A O 1
ATOM 1557 N N . ILE A 1 197 ? -5.402 -33.051 -1.268 1.00 26.34 197 ILE A N 1
ATOM 1558 C CA . ILE A 1 197 ? -6.518 -32.690 -2.120 1.00 26.34 197 ILE A CA 1
ATOM 1559 C C . ILE A 1 197 ? -6.457 -31.179 -2.346 1.00 26.34 197 ILE A C 1
ATOM 1561 O O . ILE A 1 197 ? -6.336 -30.415 -1.391 1.00 26.34 197 ILE A O 1
ATOM 1565 N N . SER A 1 198 ? -6.537 -30.756 -3.610 1.00 27.27 198 SER A N 1
ATOM 1566 C CA . SER A 1 198 ? -6.768 -29.359 -3.971 1.00 27.27 198 SER A CA 1
ATOM 1567 C C . SER A 1 198 ? -8.103 -28.943 -3.354 1.00 27.27 198 SER A C 1
ATOM 1569 O O . SER A 1 198 ? -9.177 -29.215 -3.889 1.00 27.27 198 SER A O 1
ATOM 1571 N N . ALA A 1 199 ? -8.039 -28.374 -2.153 1.00 25.30 199 ALA A N 1
ATOM 1572 C CA . ALA A 1 199 ? -9.169 -27.718 -1.542 1.00 25.30 199 ALA A CA 1
ATOM 1573 C C . ALA A 1 199 ? -9.372 -26.436 -2.343 1.00 25.30 199 ALA A C 1
ATOM 1575 O O . ALA A 1 199 ? -8.587 -25.494 -2.239 1.00 25.30 199 ALA A O 1
ATOM 1576 N N . ALA A 1 200 ? -10.409 -26.426 -3.179 1.00 25.52 200 ALA A N 1
ATOM 1577 C CA . ALA A 1 200 ? -10.985 -25.198 -3.689 1.00 25.52 200 ALA A CA 1
ATOM 1578 C C . ALA A 1 200 ? -11.426 -24.381 -2.469 1.00 25.52 200 ALA A C 1
ATOM 1580 O O . ALA A 1 200 ? -12.521 -24.570 -1.938 1.00 25.52 200 ALA A O 1
ATOM 1581 N N . PHE A 1 201 ? -10.523 -23.540 -1.968 1.00 28.00 201 PHE A N 1
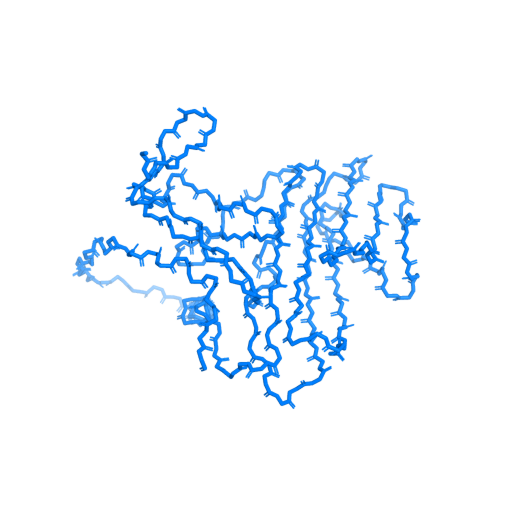ATOM 1582 C CA . PHE A 1 201 ? -10.818 -22.611 -0.898 1.00 28.00 201 PHE A CA 1
ATOM 1583 C C . PHE A 1 201 ? -11.886 -21.665 -1.430 1.00 28.00 201 PHE A C 1
ATOM 1585 O O . PHE A 1 201 ? -11.659 -20.877 -2.348 1.00 28.00 201 PHE A O 1
ATOM 1592 N N . MET A 1 202 ? -13.086 -21.797 -0.874 1.00 24.97 202 MET A N 1
ATOM 1593 C CA . MET A 1 202 ? -14.125 -20.791 -0.971 1.00 24.97 202 MET A CA 1
ATOM 1594 C C . MET A 1 202 ? -13.558 -19.548 -0.277 1.00 24.97 202 MET A C 1
ATOM 1596 O O . MET A 1 202 ? -13.624 -19.420 0.941 1.00 24.97 202 MET A O 1
ATOM 1600 N N . LEU A 1 203 ? -12.902 -18.677 -1.045 1.00 33.06 203 LEU A N 1
ATOM 1601 C CA . LEU A 1 203 ? -12.494 -17.359 -0.580 1.00 33.06 203 LEU A CA 1
ATOM 1602 C C . LEU A 1 203 ? -13.771 -16.541 -0.423 1.00 33.06 203 LEU A C 1
ATOM 1604 O O . LEU A 1 203 ? -14.235 -15.882 -1.350 1.00 33.06 203 LEU A O 1
ATOM 1608 N N . LEU A 1 204 ? -14.373 -16.638 0.761 1.00 24.88 204 LEU A N 1
ATOM 1609 C CA . LEU A 1 204 ? -15.321 -15.642 1.216 1.00 24.88 204 LEU A CA 1
ATOM 1610 C C . LEU A 1 204 ? -14.498 -14.362 1.375 1.00 24.88 204 LEU A C 1
ATOM 1612 O O . LEU A 1 204 ? -13.733 -14.220 2.330 1.00 24.88 204 LEU A O 1
ATOM 1616 N N . PHE A 1 205 ? -14.595 -13.465 0.394 1.00 35.84 205 PHE A N 1
ATOM 1617 C CA . PHE A 1 205 ? -14.054 -12.120 0.505 1.00 35.84 205 PHE A CA 1
ATOM 1618 C C . PHE A 1 205 ? -14.881 -11.359 1.512 1.00 35.84 205 PHE A C 1
ATOM 1620 O O . PHE A 1 205 ? -15.838 -10.637 1.231 1.00 35.84 205 PHE A O 1
ATOM 1627 N N . VAL A 1 206 ? -14.504 -11.605 2.748 1.00 29.00 206 VAL A N 1
ATOM 1628 C CA . VAL A 1 206 ? -15.106 -10.989 3.882 1.00 29.00 206 VAL A CA 1
ATOM 1629 C C . VAL A 1 206 ? -14.441 -9.626 4.034 1.00 29.00 206 VAL A C 1
ATOM 1631 O O . VAL A 1 206 ? -13.579 -9.430 4.879 1.00 29.00 206 VAL A O 1
ATOM 1634 N N . LEU A 1 207 ? -14.869 -8.640 3.245 1.00 32.44 207 LEU A N 1
ATOM 1635 C CA . LEU A 1 207 ? -14.826 -7.248 3.708 1.00 32.44 207 LEU A CA 1
ATOM 1636 C C . LEU A 1 207 ? -15.942 -7.078 4.760 1.00 32.44 207 LEU A C 1
ATOM 1638 O O . LEU A 1 207 ? -16.834 -6.247 4.599 1.00 32.44 207 LEU A O 1
ATOM 1642 N N . PHE A 1 208 ? -16.016 -7.964 5.763 1.00 28.39 208 PHE A N 1
ATOM 1643 C CA . PHE A 1 208 ? -17.183 -7.998 6.641 1.00 28.39 208 PHE A CA 1
ATOM 1644 C C . PHE A 1 208 ? -17.050 -6.956 7.737 1.00 28.39 208 PHE A C 1
ATOM 1646 O O . PHE A 1 208 ? -15.982 -6.763 8.320 1.00 28.39 208 PHE A O 1
ATOM 1653 N N . PRO A 1 209 ? -18.190 -6.376 8.125 1.00 27.88 209 PRO A N 1
ATOM 1654 C CA . PRO A 1 209 ? -18.445 -6.135 9.524 1.00 27.88 209 PRO A CA 1
ATOM 1655 C C . PRO A 1 209 ? -18.758 -7.492 10.177 1.00 27.88 209 PRO A C 1
ATOM 1657 O O . PRO A 1 209 ? -19.799 -8.082 9.896 1.00 27.88 209 PRO A O 1
ATOM 1660 N N . PHE A 1 210 ? -17.878 -8.011 11.028 1.00 25.52 210 PHE A N 1
ATOM 1661 C CA . PHE A 1 210 ? -18.334 -8.970 12.032 1.00 25.52 210 PHE A CA 1
ATOM 1662 C C . PHE A 1 210 ? -18.688 -8.201 13.301 1.00 25.52 210 PHE A C 1
ATOM 1664 O O . PHE A 1 210 ? -17.948 -7.305 13.709 1.00 25.52 210 PHE A O 1
ATOM 1671 N N . CYS A 1 211 ? -19.890 -8.500 13.797 1.00 26.25 211 CYS A N 1
ATOM 1672 C CA . CYS A 1 211 ? -20.535 -7.927 14.974 1.00 26.25 211 CYS A CA 1
ATOM 1673 C C . CYS A 1 211 ? -19.643 -7.888 16.217 1.00 26.25 211 CYS A C 1
ATOM 1675 O O . CYS A 1 211 ? -18.860 -8.843 16.419 1.00 26.25 211 CYS A O 1
#

pLDDT: mean 77.87, std 22.32, range [24.58, 98.25]

Organism: Schistocephalus solidus (NCBI:txid70667)

InterPro domains:
  IPR043785 Domain of unknown function DUF5727 [PF18997] (1-177)